Protein AF-A0AAE3XRP9-F1 (afdb_monomer_lite)

Structure (mmCIF, N/CA/C/O backbone):
data_AF-A0AAE3XRP9-F1
#
_entry.id   AF-A0AAE3XRP9-F1
#
loop_
_atom_site.group_PDB
_atom_site.id
_atom_site.type_symbol
_atom_site.label_atom_id
_atom_site.label_alt_id
_atom_site.label_comp_id
_atom_site.label_asym_id
_atom_site.label_entity_id
_atom_site.label_seq_id
_atom_site.pdbx_PDB_ins_code
_atom_site.Cartn_x
_atom_site.Cartn_y
_atom_site.Cartn_z
_atom_site.occupancy
_atom_site.B_iso_or_equiv
_atom_site.auth_seq_id
_atom_site.auth_comp_id
_atom_site.auth_asym_id
_atom_site.auth_atom_id
_atom_site.pdbx_PDB_model_num
ATOM 1 N N . MET A 1 1 ? -42.045 -48.391 -23.681 1.00 33.66 1 MET A N 1
ATOM 2 C CA . MET A 1 1 ? -40.609 -48.636 -23.433 1.00 33.66 1 MET A CA 1
ATOM 3 C C . MET A 1 1 ? -39.877 -47.346 -23.789 1.00 33.66 1 MET A C 1
ATOM 5 O O . MET A 1 1 ? -39.969 -46.964 -24.942 1.00 33.66 1 MET A O 1
ATOM 9 N N . ASN A 1 2 ? -39.291 -46.684 -22.779 1.00 31.88 2 ASN A N 1
ATOM 10 C CA . ASN A 1 2 ? -38.360 -45.533 -22.775 1.00 31.88 2 ASN A CA 1
ATOM 11 C C . ASN A 1 2 ? -38.669 -44.280 -23.625 1.00 31.88 2 ASN A C 1
ATOM 13 O O . ASN A 1 2 ? -38.769 -44.351 -24.839 1.00 31.88 2 ASN A O 1
ATOM 17 N N . MET A 1 3 ? -38.968 -43.136 -22.988 1.00 32.75 3 MET A N 1
ATOM 18 C CA . MET A 1 3 ? -38.056 -42.162 -22.330 1.00 32.75 3 MET A CA 1
ATOM 19 C C . MET A 1 3 ? -37.411 -41.208 -23.345 1.00 32.75 3 MET A C 1
ATOM 21 O O . MET A 1 3 ? -36.582 -41.646 -24.134 1.00 32.75 3 MET A O 1
ATOM 25 N N . ALA A 1 4 ? -37.759 -39.920 -23.262 1.00 36.53 4 ALA A N 1
ATOM 26 C CA . ALA A 1 4 ? -36.830 -38.794 -23.070 1.00 36.53 4 ALA A CA 1
ATOM 27 C C . ALA A 1 4 ? -37.456 -37.484 -23.575 1.00 36.53 4 ALA A C 1
ATOM 29 O O . ALA A 1 4 ? -37.790 -37.334 -24.749 1.00 36.53 4 ALA A O 1
ATOM 30 N N . GLU A 1 5 ? -37.609 -36.549 -22.643 1.00 38.38 5 GLU A N 1
ATOM 31 C CA . GLU A 1 5 ? -38.054 -35.175 -22.838 1.00 38.38 5 GLU A CA 1
ATOM 32 C C . GLU A 1 5 ? -37.088 -34.390 -23.737 1.00 38.38 5 GLU A C 1
ATOM 34 O O . GLU A 1 5 ? -35.865 -34.502 -23.636 1.00 38.38 5 GLU A O 1
ATOM 39 N N . GLN A 1 6 ? -37.657 -33.562 -24.612 1.00 38.75 6 GLN A N 1
ATOM 40 C CA . GLN A 1 6 ? -36.938 -32.555 -25.381 1.00 38.75 6 GLN A CA 1
ATOM 41 C C . GLN A 1 6 ? -36.597 -31.365 -24.474 1.00 38.75 6 GLN A C 1
ATOM 43 O O . GLN A 1 6 ? -37.495 -30.706 -23.955 1.00 38.75 6 GLN A O 1
ATOM 48 N N . GLN A 1 7 ? -35.311 -31.036 -24.352 1.00 38.59 7 GLN A N 1
ATOM 49 C CA . GLN A 1 7 ? -34.861 -29.695 -23.974 1.00 38.59 7 GLN A CA 1
ATOM 50 C C . GLN A 1 7 ? -34.171 -29.046 -25.184 1.00 38.59 7 GLN A C 1
ATOM 52 O O . GLN A 1 7 ? -33.318 -29.688 -25.808 1.00 38.59 7 GLN A O 1
ATOM 57 N N . PRO A 1 8 ? -34.514 -27.799 -25.552 1.00 37.72 8 PRO A N 1
ATOM 58 C CA . PRO A 1 8 ? -33.825 -27.097 -26.621 1.00 37.72 8 PRO A CA 1
ATOM 59 C C . PRO A 1 8 ? -32.414 -26.708 -26.167 1.00 37.72 8 PRO A C 1
ATOM 61 O O . PRO A 1 8 ? -32.213 -26.121 -25.103 1.00 37.72 8 PRO A O 1
ATOM 64 N N . LYS A 1 9 ? -31.431 -27.058 -27.001 1.00 35.44 9 LYS A N 1
ATOM 65 C CA . LYS A 1 9 ? -30.035 -26.640 -26.877 1.00 35.44 9 LYS A CA 1
ATOM 66 C C . LYS A 1 9 ? -29.969 -25.112 -26.876 1.00 35.44 9 LYS A C 1
ATOM 68 O O . LYS A 1 9 ? -30.384 -24.477 -27.840 1.00 35.44 9 LYS A O 1
ATOM 73 N N . LEU A 1 10 ? -29.407 -24.538 -25.815 1.00 32.22 10 LEU A N 1
ATOM 74 C CA . LEU A 1 10 ? -28.849 -23.189 -25.850 1.00 32.22 10 LEU A CA 1
ATOM 75 C C . LEU A 1 10 ? -27.666 -23.212 -26.822 1.00 32.22 10 LEU A C 1
ATOM 77 O O . LEU A 1 10 ? -26.578 -23.683 -26.490 1.00 32.22 10 LEU A O 1
ATOM 81 N N . GLU A 1 11 ? -27.899 -22.752 -28.046 1.00 31.53 11 GLU A N 1
ATOM 82 C CA . GLU A 1 11 ? -26.833 -22.412 -28.978 1.00 31.53 11 GLU A CA 1
ATOM 83 C C . GLU A 1 11 ? -26.092 -21.192 -28.419 1.00 31.53 11 GLU A C 1
ATOM 85 O O . GLU A 1 11 ? -26.562 -20.058 -28.490 1.00 31.53 11 GLU A O 1
ATOM 90 N N . CYS A 1 12 ? -24.926 -21.433 -27.815 1.00 31.48 12 CYS A N 1
ATOM 91 C CA . CYS A 1 12 ? -23.931 -20.390 -27.616 1.00 31.48 12 CYS A CA 1
ATOM 92 C C . CYS A 1 12 ? -23.423 -19.989 -29.006 1.00 31.48 12 CYS A C 1
ATOM 94 O O . CYS A 1 12 ? -22.627 -20.707 -29.625 1.00 31.48 12 CYS A O 1
ATOM 96 N N . GLY A 1 13 ? -23.963 -18.878 -29.510 1.00 31.94 13 GLY A N 1
ATOM 97 C CA . GLY A 1 13 ? -23.511 -18.225 -30.726 1.00 31.94 13 GLY A CA 1
ATOM 98 C C . GLY A 1 13 ? -22.008 -17.996 -30.649 1.00 31.94 13 GLY A C 1
ATOM 99 O O . GLY A 1 13 ? -21.523 -17.207 -29.843 1.00 31.94 13 GLY A O 1
ATOM 100 N N . HIS A 1 14 ? -21.276 -18.729 -31.482 1.00 44.09 14 HIS A N 1
ATOM 101 C CA . HIS A 1 14 ? -19.884 -18.444 -31.775 1.00 44.09 14 HIS A CA 1
ATOM 102 C C . HIS A 1 14 ? -19.850 -17.164 -32.602 1.00 44.09 14 HIS A C 1
ATOM 104 O O . HIS A 1 14 ? -19.978 -17.216 -33.823 1.00 44.09 14 HIS A O 1
ATOM 110 N N . ASP A 1 15 ? -19.675 -16.023 -31.946 1.00 38.72 15 ASP A N 1
ATOM 111 C CA . ASP A 1 15 ? -19.316 -14.791 -32.635 1.00 38.72 15 ASP A CA 1
ATOM 112 C C . ASP A 1 15 ? -18.005 -14.263 -32.044 1.00 38.72 15 ASP A C 1
ATOM 114 O O . ASP A 1 15 ? -17.956 -13.727 -30.945 1.00 38.72 15 ASP A O 1
ATOM 118 N N . ARG A 1 16 ? -16.932 -14.517 -32.805 1.00 47.84 16 ARG A N 1
ATOM 119 C CA . ARG A 1 16 ? -15.680 -13.749 -32.879 1.00 47.84 16 ARG A CA 1
ATOM 120 C C . ARG A 1 16 ? -15.082 -13.248 -31.558 1.00 47.84 16 ARG A C 1
ATOM 122 O O . ARG A 1 16 ? -15.158 -12.066 -31.279 1.00 47.84 16 ARG A O 1
ATOM 129 N N . ASP A 1 17 ? -14.308 -14.100 -30.888 1.00 45.34 17 ASP A N 1
ATOM 130 C CA . ASP A 1 17 ? -13.236 -13.641 -29.993 1.00 45.34 17 ASP A CA 1
ATOM 131 C C . ASP A 1 17 ? -12.001 -14.543 -30.134 1.00 45.34 17 ASP A C 1
ATOM 133 O O . ASP A 1 17 ? -11.699 -15.401 -29.310 1.00 45.34 17 ASP A O 1
ATOM 137 N N . GLN A 1 18 ? -11.242 -14.319 -31.209 1.00 43.28 18 GLN A N 1
ATOM 138 C CA . GLN A 1 18 ? -9.823 -14.691 -31.282 1.00 43.28 18 GLN A CA 1
ATOM 139 C C . GLN A 1 18 ? -8.950 -13.660 -30.534 1.00 43.28 18 GLN A C 1
ATOM 141 O O . GLN A 1 18 ? -7.816 -13.394 -30.927 1.00 43.28 18 GLN A O 1
ATOM 146 N N . PHE A 1 19 ? -9.457 -13.067 -29.446 1.00 46.91 19 PHE A N 1
ATOM 147 C CA . PHE A 1 19 ? -8.629 -12.329 -28.494 1.00 46.91 19 PHE A CA 1
ATOM 148 C C . PHE A 1 19 ? -7.806 -13.334 -27.672 1.00 46.91 19 PHE A C 1
ATOM 150 O O . PHE A 1 19 ? -8.205 -13.836 -26.626 1.00 46.91 19 PHE A O 1
ATOM 157 N N . ASN A 1 20 ? -6.677 -13.683 -28.285 1.00 52.62 20 ASN A N 1
ATOM 158 C CA . ASN A 1 20 ? -5.421 -14.229 -27.787 1.00 52.62 20 ASN A CA 1
ATOM 159 C C . ASN A 1 20 ? -5.454 -15.048 -26.476 1.00 52.62 20 ASN A C 1
ATOM 161 O O . ASN A 1 20 ? -5.352 -14.522 -25.366 1.00 52.62 20 ASN A O 1
ATOM 165 N N . THR A 1 21 ? -5.472 -16.376 -26.610 1.00 59.06 21 THR A N 1
ATOM 166 C CA . THR A 1 21 ? -5.299 -17.331 -25.501 1.00 59.06 21 THR A CA 1
ATOM 167 C C . THR A 1 21 ? -4.018 -17.097 -24.690 1.00 59.06 21 THR A C 1
ATOM 169 O O . THR A 1 21 ? -3.993 -17.405 -23.501 1.00 59.06 21 THR A O 1
ATOM 172 N N . GLU A 1 22 ? -2.976 -16.523 -25.299 1.00 61.62 22 GLU A N 1
ATOM 173 C CA . GLU A 1 22 ? -1.712 -16.190 -24.628 1.00 61.62 22 GLU A CA 1
ATOM 174 C C . GLU A 1 22 ? -1.834 -14.987 -23.681 1.00 61.62 22 GLU A C 1
ATOM 176 O O . GLU A 1 22 ? -1.346 -15.045 -22.555 1.00 61.62 22 GLU A O 1
ATOM 181 N N . GLU A 1 23 ? -2.542 -13.921 -24.067 1.00 61.16 23 GLU A N 1
ATOM 182 C CA . GLU A 1 23 ? -2.739 -12.752 -23.194 1.00 61.16 23 GLU A CA 1
ATOM 183 C C . GLU A 1 23 ? -3.613 -13.110 -21.984 1.00 61.16 23 GLU A C 1
ATOM 185 O O . GLU A 1 23 ? -3.315 -12.731 -20.849 1.00 61.16 23 GLU A O 1
ATOM 190 N N . LYS A 1 24 ? -4.655 -13.924 -22.208 1.00 61.94 24 LYS A N 1
ATOM 191 C CA . LYS A 1 24 ? -5.462 -14.493 -21.121 1.00 61.94 24 LYS A CA 1
ATOM 192 C C . LYS A 1 24 ? -4.600 -15.325 -20.165 1.00 61.94 24 LYS A C 1
ATOM 194 O O . LYS A 1 24 ? -4.820 -15.277 -18.958 1.00 61.94 24 LYS A O 1
ATOM 199 N N . CYS A 1 25 ? -3.593 -16.029 -20.684 1.00 82.06 25 CYS A N 1
ATOM 200 C CA . CYS A 1 25 ? -2.641 -16.784 -19.874 1.00 82.06 25 CYS A CA 1
ATOM 201 C C . CYS A 1 25 ? -1.777 -15.855 -19.001 1.00 82.06 25 CYS A C 1
ATOM 203 O O . CYS A 1 25 ? -1.672 -16.077 -17.798 1.00 82.06 25 CYS A O 1
ATOM 205 N N . LEU A 1 26 ? -1.233 -14.768 -19.559 1.00 88.94 26 LEU A N 1
ATOM 206 C CA . LEU A 1 26 ? -0.364 -13.839 -18.822 1.00 88.94 26 LEU A CA 1
ATOM 207 C C . LEU A 1 26 ? -1.096 -13.084 -17.699 1.00 88.94 26 LEU A C 1
ATOM 209 O O . LEU A 1 26 ? -0.539 -12.919 -16.613 1.00 88.94 26 LEU A O 1
ATOM 213 N N . LYS A 1 27 ? -2.351 -12.669 -17.919 1.00 92.56 27 LYS A N 1
ATOM 214 C CA . LYS A 1 27 ? -3.174 -12.033 -16.871 1.00 92.56 27 LYS A CA 1
ATOM 215 C C . LYS A 1 27 ? -3.436 -12.985 -15.705 1.00 92.56 27 LYS A C 1
ATOM 217 O O . LYS A 1 27 ? -3.291 -12.584 -14.551 1.00 92.56 27 LYS A O 1
ATOM 222 N N . CYS A 1 28 ? -3.761 -14.246 -16.001 1.00 92.50 28 CYS A N 1
ATOM 223 C CA . CYS A 1 28 ? -3.924 -15.284 -14.983 1.00 92.50 28 CYS A CA 1
ATOM 224 C C . CYS A 1 28 ? -2.613 -15.554 -14.231 1.00 92.50 28 CYS A C 1
ATOM 226 O O . CYS A 1 28 ? -2.623 -15.577 -13.006 1.00 92.50 28 CYS A O 1
ATOM 228 N N . ILE A 1 29 ? -1.481 -15.661 -14.939 1.00 94.25 29 ILE A N 1
ATOM 229 C CA . ILE A 1 29 ? -0.158 -15.850 -14.322 1.00 94.25 29 ILE A CA 1
ATOM 230 C C . ILE A 1 29 ? 0.159 -14.711 -13.348 1.00 94.25 29 ILE A C 1
ATOM 232 O O . ILE A 1 29 ? 0.597 -14.962 -12.224 1.00 94.25 29 ILE A O 1
ATOM 236 N N . TYR A 1 30 ? -0.081 -13.457 -13.745 1.00 96.44 30 TYR A N 1
ATOM 237 C CA . TYR A 1 30 ? 0.162 -12.328 -12.853 1.00 96.44 30 TYR A CA 1
ATOM 238 C C . TYR A 1 30 ? -0.802 -12.322 -11.664 1.00 96.44 30 TYR A C 1
ATOM 240 O O . TYR A 1 30 ? -0.357 -12.125 -10.534 1.00 96.44 30 TYR A O 1
ATOM 248 N N . GLN A 1 31 ? -2.092 -12.604 -11.874 1.00 95.94 31 GLN A N 1
ATOM 249 C CA . GLN A 1 31 ? -3.049 -12.738 -10.775 1.00 95.94 31 GLN A CA 1
ATOM 250 C C . GLN A 1 31 ? -2.603 -13.810 -9.764 1.00 95.94 31 GLN A C 1
ATOM 252 O O . GLN A 1 31 ? -2.607 -13.545 -8.564 1.00 95.94 31 GLN A O 1
ATOM 257 N N . ASP A 1 32 ? -2.145 -14.975 -10.228 1.00 95.81 32 ASP A N 1
ATOM 258 C CA . ASP A 1 32 ? -1.645 -16.065 -9.374 1.00 95.81 32 ASP A CA 1
ATOM 259 C C . ASP A 1 32 ? -0.323 -15.709 -8.663 1.00 95.81 32 ASP A C 1
ATOM 261 O O . ASP A 1 32 ? 0.042 -16.293 -7.628 1.00 95.81 32 ASP A O 1
ATOM 265 N N . SER A 1 33 ? 0.417 -14.735 -9.202 1.00 96.56 33 SER A N 1
ATOM 266 C CA . SER A 1 33 ? 1.618 -14.185 -8.572 1.00 96.56 33 SER A CA 1
ATOM 267 C C . SER A 1 33 ? 1.295 -13.299 -7.363 1.00 96.56 33 SER A C 1
ATOM 269 O O . SER A 1 33 ? 2.106 -13.251 -6.434 1.00 96.56 33 SER A O 1
ATOM 271 N N . ILE A 1 34 ? 0.107 -12.677 -7.317 1.00 98.31 34 ILE A N 1
ATOM 272 C CA . ILE A 1 34 ? -0.339 -11.870 -6.175 1.00 98.31 34 ILE A CA 1
ATOM 273 C C . ILE A 1 34 ? -0.526 -12.791 -4.970 1.00 98.31 34 ILE A C 1
ATOM 275 O O . ILE A 1 34 ? -1.320 -13.732 -4.991 1.00 98.31 34 ILE A O 1
ATOM 279 N N . LYS A 1 35 ? 0.207 -12.520 -3.888 1.00 98.44 35 LYS A N 1
ATOM 280 C CA . LYS A 1 35 ? 0.112 -13.304 -2.650 1.00 98.44 35 LYS A CA 1
ATOM 281 C C . LYS A 1 35 ? -0.752 -12.583 -1.637 1.00 98.44 35 LYS A C 1
ATOM 283 O O . LYS A 1 35 ? -0.598 -11.385 -1.433 1.00 98.44 35 LYS A O 1
ATOM 288 N N . VAL A 1 36 ? -1.640 -13.330 -0.991 1.00 98.19 36 VAL A N 1
ATOM 289 C CA . VAL A 1 36 ? -2.480 -12.844 0.104 1.00 98.19 36 VAL A CA 1
ATOM 290 C C . VAL A 1 36 ? -2.002 -13.503 1.389 1.00 98.19 36 VAL A C 1
ATOM 292 O O . VAL A 1 36 ? -1.885 -14.725 1.456 1.00 98.19 36 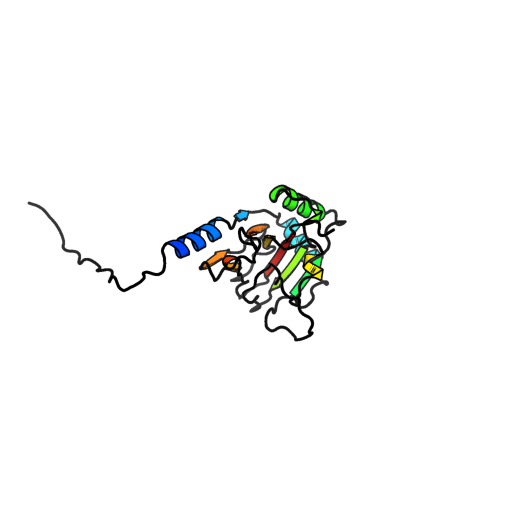VAL A O 1
ATOM 295 N N . TYR A 1 37 ? -1.734 -12.687 2.400 1.00 98.31 37 TYR A N 1
ATOM 296 C CA . TYR A 1 37 ? -1.373 -13.126 3.738 1.00 98.31 37 TYR A CA 1
ATOM 297 C C . TYR A 1 37 ? -2.475 -12.675 4.687 1.00 98.31 37 TYR A C 1
ATOM 299 O O . TYR A 1 37 ? -2.633 -11.480 4.947 1.00 98.31 37 TYR A O 1
ATOM 307 N N . GLU A 1 38 ? -3.264 -13.629 5.166 1.00 97.06 38 GLU A N 1
ATOM 308 C CA . GLU A 1 38 ? -4.236 -13.366 6.222 1.00 97.06 38 GLU A CA 1
ATOM 309 C C . GLU A 1 38 ? -3.492 -13.130 7.541 1.00 97.06 38 GLU A C 1
ATOM 311 O O . GLU A 1 38 ? -2.500 -13.803 7.823 1.00 97.06 38 GLU A O 1
ATOM 316 N N . ASP A 1 39 ? -3.963 -12.154 8.319 1.00 96.38 39 ASP A N 1
ATOM 317 C CA . ASP A 1 39 ? -3.466 -11.850 9.666 1.00 96.38 39 ASP A CA 1
ATOM 318 C C . ASP A 1 39 ? -1.935 -11.598 9.721 1.00 96.38 39 ASP A C 1
ATOM 320 O O . ASP A 1 39 ? -1.238 -11.998 10.655 1.00 96.38 39 ASP A O 1
ATOM 324 N N . PHE A 1 40 ? -1.389 -10.932 8.691 1.00 98.31 40 PHE A N 1
ATOM 325 C CA . PHE A 1 40 ? 0.041 -10.618 8.577 1.00 98.31 40 PHE A CA 1
ATOM 326 C C . PHE A 1 40 ? 0.513 -9.615 9.637 1.00 98.31 40 PHE A C 1
ATOM 328 O O . PHE A 1 40 ? 1.601 -9.767 10.208 1.00 98.31 40 PHE A O 1
ATOM 335 N N . PHE A 1 41 ? -0.299 -8.586 9.884 1.00 98.19 41 PHE A N 1
ATOM 336 C CA . PHE A 1 41 ? -0.187 -7.717 11.055 1.00 98.19 41 PHE A CA 1
ATOM 337 C C . PHE A 1 41 ? -1.281 -8.081 12.051 1.00 98.19 41 PHE A C 1
ATOM 339 O O . PHE A 1 41 ? -2.402 -8.412 11.659 1.00 98.19 41 PHE A O 1
ATOM 346 N N . THR A 1 42 ? -0.959 -8.004 13.339 1.00 98.44 42 THR A N 1
ATOM 347 C CA . THR A 1 42 ? -1.972 -8.154 14.386 1.00 98.44 42 THR A CA 1
ATOM 348 C C . THR A 1 42 ? -2.875 -6.925 14.424 1.00 98.44 42 THR A C 1
ATOM 350 O O . THR A 1 42 ? -2.493 -5.837 13.983 1.00 98.44 42 THR A O 1
ATOM 353 N N . GLU A 1 43 ? -4.069 -7.063 15.001 1.00 97.81 43 GLU A N 1
ATOM 354 C CA . GLU A 1 43 ? -4.969 -5.919 15.160 1.00 97.81 43 GLU A CA 1
ATOM 355 C C . GLU A 1 43 ? -4.324 -4.778 15.963 1.00 97.81 43 GLU A C 1
ATOM 357 O O . GLU A 1 43 ? -4.465 -3.614 15.588 1.00 97.81 43 GLU A O 1
ATOM 362 N N . GLU A 1 44 ? -3.549 -5.110 17.003 1.00 98.06 44 GLU A N 1
ATOM 363 C CA . GLU A 1 44 ? -2.820 -4.138 17.826 1.00 98.06 44 GLU A CA 1
ATOM 364 C C . GLU A 1 44 ? -1.732 -3.391 17.038 1.00 98.06 44 GLU A C 1
ATOM 366 O O . GLU A 1 44 ? -1.541 -2.187 17.225 1.00 98.06 44 GLU A O 1
ATOM 371 N N . GLU A 1 45 ? -1.013 -4.086 16.151 1.00 97.88 45 GLU A N 1
ATOM 372 C CA . GLU A 1 45 ? -0.015 -3.474 15.266 1.00 97.88 45 GLU A CA 1
ATOM 373 C C . GLU A 1 45 ? -0.685 -2.517 14.277 1.00 97.88 45 GLU A C 1
ATOM 375 O O . GLU A 1 45 ? -0.203 -1.397 14.079 1.00 97.88 45 GLU A O 1
ATOM 380 N N . CYS A 1 46 ? -1.826 -2.922 13.710 1.00 98.00 46 CYS A N 1
ATOM 381 C CA . CYS A 1 46 ? -2.628 -2.069 12.841 1.00 98.00 46 CYS A CA 1
ATOM 382 C C . CYS A 1 46 ? -3.081 -0.792 13.561 1.00 98.00 46 CYS A C 1
ATOM 384 O O . CYS A 1 46 ? -2.837 0.309 13.062 1.00 98.00 46 CYS A O 1
ATOM 386 N N . ASP A 1 47 ? -3.671 -0.919 14.752 1.00 96.94 47 ASP A N 1
ATOM 387 C CA . ASP A 1 47 ? -4.147 0.227 15.535 1.00 96.94 47 ASP A CA 1
ATOM 388 C C . ASP A 1 47 ? -3.004 1.154 15.944 1.00 96.94 47 ASP A C 1
ATOM 390 O O . ASP A 1 47 ? -3.138 2.382 15.915 1.00 96.94 47 ASP A O 1
ATOM 394 N N . TYR A 1 48 ? -1.849 0.583 16.289 1.00 96.12 48 TYR A N 1
ATOM 395 C CA . TYR A 1 48 ? -0.670 1.365 16.622 1.00 96.12 48 TYR A CA 1
ATOM 396 C C . TYR A 1 48 ? -0.161 2.176 15.426 1.00 96.12 48 TYR A C 1
ATOM 398 O O . TYR A 1 48 ? 0.140 3.357 15.598 1.00 96.12 48 TYR A O 1
ATOM 406 N N . ILE A 1 49 ? -0.110 1.594 14.222 1.00 95.50 49 ILE A N 1
ATOM 407 C CA . ILE A 1 49 ? 0.276 2.318 13.001 1.00 95.50 49 ILE A CA 1
ATOM 408 C C . ILE A 1 49 ? -0.714 3.446 12.700 1.00 95.50 49 ILE A C 1
ATOM 410 O O . ILE A 1 49 ? -0.292 4.574 12.429 1.00 95.50 49 ILE A O 1
ATOM 414 N N . VAL A 1 50 ? -2.022 3.173 12.778 1.00 94.50 50 VAL A N 1
ATOM 415 C CA . VAL A 1 50 ? -3.056 4.195 12.558 1.00 94.50 50 VAL A CA 1
ATOM 416 C C . VAL A 1 50 ? -2.884 5.338 13.550 1.00 94.50 50 VAL A C 1
ATOM 418 O O . VAL A 1 50 ? -2.875 6.494 13.132 1.00 94.50 50 VAL A O 1
ATOM 421 N N . LYS A 1 51 ? -2.693 5.027 14.839 1.00 93.44 51 LYS A N 1
ATOM 422 C CA . LYS A 1 51 ? -2.473 6.015 15.902 1.00 93.44 51 LYS A CA 1
ATOM 423 C C . LYS A 1 51 ? -1.196 6.826 15.688 1.00 93.44 51 LYS A C 1
ATOM 425 O O . LYS A 1 51 ? -1.237 8.041 15.835 1.00 93.44 51 LYS A O 1
ATOM 430 N N . LEU A 1 52 ? -0.086 6.170 15.347 1.00 91.25 52 LEU A N 1
ATOM 431 C CA . LEU A 1 52 ? 1.204 6.816 15.088 1.00 91.25 52 LEU A CA 1
ATOM 432 C C . LEU A 1 52 ? 1.129 7.787 13.903 1.00 91.25 52 LEU A C 1
ATOM 434 O O . LEU A 1 52 ? 1.801 8.809 13.907 1.00 91.25 52 LEU A O 1
ATOM 438 N N . SER A 1 53 ? 0.295 7.469 12.913 1.00 89.38 53 SER A N 1
ATOM 439 C CA . SER A 1 53 ? 0.106 8.287 11.711 1.00 89.38 53 SER A CA 1
ATOM 440 C C . SER A 1 53 ? -0.780 9.518 11.947 1.00 89.38 53 SER A C 1
ATOM 442 O O . SER A 1 53 ? -0.765 10.452 11.142 1.00 89.38 53 SER A O 1
ATOM 444 N N . GLN A 1 54 ? -1.571 9.538 13.029 1.00 85.00 54 GLN A N 1
ATOM 445 C CA . GLN A 1 54 ? -2.435 10.676 13.348 1.00 85.00 54 GLN A CA 1
ATOM 446 C C . GLN A 1 54 ? -1.598 11.938 13.592 1.00 85.00 54 GLN A C 1
ATOM 448 O O . GLN A 1 54 ? -0.603 11.910 14.308 1.00 85.00 54 GLN A O 1
ATOM 453 N N . GLY A 1 55 ? -2.021 13.062 13.010 1.00 73.75 55 GLY A N 1
ATOM 454 C CA . GLY A 1 55 ? -1.315 14.345 13.121 1.00 73.75 55 GLY A CA 1
ATOM 455 C C . GLY A 1 55 ? -0.141 14.533 12.150 1.00 73.75 55 GLY A C 1
ATOM 456 O O . GLY A 1 55 ? 0.365 15.645 12.050 1.00 73.75 55 GLY A O 1
ATOM 457 N N . SER A 1 56 ? 0.246 13.498 11.396 1.00 78.88 56 SER A N 1
ATOM 458 C CA . SER A 1 56 ? 1.277 13.566 10.341 1.00 78.88 56 SER A CA 1
ATOM 459 C C . SER A 1 56 ? 0.713 13.347 8.933 1.00 78.88 56 SER A C 1
ATOM 461 O O . SER A 1 56 ? 1.465 13.204 7.972 1.00 78.88 56 SER A O 1
ATOM 463 N N . PHE A 1 57 ? -0.613 13.287 8.803 1.00 74.69 57 PHE A N 1
ATOM 464 C CA . PHE A 1 57 ? -1.281 13.165 7.515 1.00 74.69 57 PHE A CA 1
ATOM 465 C C . PHE A 1 57 ? -1.185 14.473 6.732 1.00 74.69 57 PHE A C 1
ATOM 467 O O . PHE A 1 57 ? -1.809 15.472 7.082 1.00 74.69 57 PHE A O 1
ATOM 474 N N . GLU A 1 58 ? -0.460 14.429 5.621 1.00 69.88 58 GLU A N 1
ATOM 475 C CA . GLU A 1 58 ? -0.454 15.482 4.613 1.00 69.88 58 GLU A CA 1
ATOM 476 C C . GLU A 1 58 ? -1.233 15.016 3.379 1.00 69.88 58 GLU A C 1
ATOM 478 O O . GLU A 1 58 ? -1.377 13.814 3.120 1.00 69.88 58 GLU A O 1
ATOM 483 N N . ARG A 1 59 ? -1.774 15.961 2.601 1.00 60.47 59 ARG A N 1
ATOM 484 C CA . ARG A 1 59 ? -2.435 15.626 1.331 1.00 60.47 59 ARG A CA 1
ATOM 485 C C . ARG A 1 59 ? -1.406 14.954 0.421 1.00 60.47 59 ARG A C 1
ATOM 487 O O . ARG A 1 59 ? -0.334 15.509 0.201 1.00 60.47 59 ARG A O 1
ATOM 494 N N . SER A 1 60 ? -1.709 13.766 -0.095 1.00 55.59 60 SER A N 1
ATOM 495 C CA . SER A 1 60 ? -0.731 12.996 -0.865 1.00 55.59 60 SER A CA 1
ATOM 496 C C . SER A 1 60 ? -0.377 13.681 -2.196 1.00 55.59 60 SER A C 1
ATOM 498 O O . SER A 1 60 ? -1.266 13.989 -2.990 1.00 55.59 60 SER A O 1
ATOM 500 N N . PHE A 1 61 ? 0.920 13.872 -2.463 1.00 53.50 61 PHE A N 1
ATOM 501 C CA . PHE A 1 61 ? 1.457 14.323 -3.756 1.00 53.50 61 PHE A CA 1
ATOM 502 C C . PHE A 1 61 ? 2.069 13.139 -4.522 1.00 53.50 61 PHE A C 1
ATOM 504 O O . PHE A 1 61 ? 2.643 12.235 -3.914 1.00 53.50 61 PHE A O 1
ATOM 511 N N . THR A 1 62 ? 1.961 13.135 -5.851 1.00 47.59 62 THR A N 1
ATOM 512 C CA . THR A 1 62 ? 2.719 12.229 -6.730 1.00 47.59 62 THR A CA 1
ATOM 513 C C . THR A 1 62 ? 4.009 12.926 -7.162 1.00 47.59 62 THR A C 1
ATOM 515 O O . THR A 1 62 ? 3.969 14.111 -7.484 1.00 47.59 62 THR A O 1
ATOM 518 N N . GLY A 1 63 ? 5.143 12.219 -7.146 1.00 41.31 63 GLY A N 1
ATOM 519 C CA . GLY A 1 63 ? 6.446 12.761 -7.542 1.00 41.31 63 GLY A CA 1
ATOM 520 C C . GLY A 1 63 ? 6.428 13.372 -8.947 1.00 41.31 63 GLY A C 1
ATOM 521 O O . GLY A 1 63 ? 5.926 12.762 -9.886 1.00 41.31 63 GLY A O 1
ATOM 522 N N . GLY A 1 64 ? 6.959 14.589 -9.044 1.00 36.62 64 GLY A N 1
ATOM 523 C CA . GLY A 1 64 ? 6.990 15.438 -10.231 1.00 36.62 64 GLY A CA 1
ATOM 524 C C . GLY A 1 64 ? 6.909 16.897 -9.788 1.00 36.62 64 GLY A C 1
ATOM 525 O O . GLY A 1 64 ? 5.961 17.278 -9.102 1.00 36.62 64 GLY A O 1
ATOM 526 N N . ASP A 1 65 ? 7.928 17.696 -10.107 1.00 39.28 65 ASP A N 1
ATOM 527 C CA . ASP A 1 65 ? 8.009 19.118 -9.760 1.00 39.28 65 ASP A CA 1
ATOM 528 C C . ASP A 1 65 ? 6.818 19.893 -10.342 1.00 39.28 65 ASP A C 1
ATOM 530 O O . ASP A 1 65 ? 6.874 20.358 -11.476 1.00 39.28 65 ASP A O 1
ATOM 534 N N . GLN A 1 66 ? 5.737 20.032 -9.570 1.00 36.38 66 GLN A N 1
ATOM 535 C CA . GLN A 1 66 ? 4.848 21.195 -9.536 1.00 36.38 66 GLN A CA 1
ATOM 536 C C . GLN A 1 66 ? 3.740 21.005 -8.490 1.00 36.38 66 GLN A C 1
ATOM 538 O O . GLN A 1 66 ? 3.041 19.996 -8.447 1.00 36.38 66 GLN A O 1
ATOM 543 N N . LYS A 1 67 ? 3.553 22.037 -7.656 1.00 37.84 67 LYS A N 1
ATOM 544 C CA . LYS A 1 67 ? 2.417 22.238 -6.739 1.00 37.84 67 LYS A CA 1
ATOM 545 C C . LYS A 1 67 ? 1.108 22.484 -7.511 1.00 37.84 67 LYS A C 1
ATOM 547 O O . LYS A 1 67 ? 0.445 23.500 -7.318 1.00 37.84 67 LYS A O 1
ATOM 552 N N . THR A 1 68 ? 0.709 21.572 -8.379 1.00 38.03 68 THR A N 1
ATOM 553 C CA . THR A 1 68 ? -0.678 21.472 -8.830 1.00 38.03 68 THR A CA 1
ATOM 554 C C . THR A 1 68 ? -1.373 20.519 -7.872 1.00 38.03 68 THR A C 1
ATOM 556 O O . THR A 1 68 ? -0.934 19.389 -7.669 1.00 38.03 68 THR A O 1
ATOM 559 N N . ILE A 1 69 ? -2.420 21.004 -7.202 1.00 41.88 69 ILE A N 1
ATOM 560 C CA . ILE A 1 69 ? -3.334 20.205 -6.378 1.00 41.88 69 ILE A CA 1
ATOM 561 C C . ILE A 1 69 ? -3.754 19.011 -7.238 1.00 41.88 69 ILE A C 1
ATOM 563 O O . ILE A 1 69 ? -4.572 19.166 -8.135 1.00 41.88 69 ILE A O 1
ATOM 567 N N . SER A 1 70 ? -3.122 17.846 -7.054 1.00 42.72 70 SER A N 1
ATOM 568 C CA . SER A 1 70 ? -3.355 16.753 -7.997 1.00 42.72 70 SER A CA 1
ATOM 569 C C . SER A 1 70 ? -4.791 16.257 -7.815 1.00 42.72 70 SER A C 1
ATOM 571 O O . SER A 1 70 ? -5.200 15.922 -6.698 1.00 42.72 70 SER A O 1
ATOM 573 N N . ASP A 1 71 ? -5.545 16.214 -8.911 1.00 45.81 71 ASP A N 1
ATOM 574 C CA . ASP A 1 71 ? -6.836 15.525 -9.031 1.00 45.81 71 ASP A CA 1
ATOM 575 C C . ASP A 1 71 ? -6.646 14.002 -9.155 1.00 45.81 71 ASP A C 1
ATOM 577 O O . ASP A 1 71 ? -7.563 13.273 -9.531 1.00 45.81 71 ASP A O 1
ATOM 581 N N . ILE A 1 72 ? -5.426 13.500 -8.929 1.00 48.41 72 ILE A N 1
ATOM 582 C CA . ILE A 1 72 ? -5.052 12.09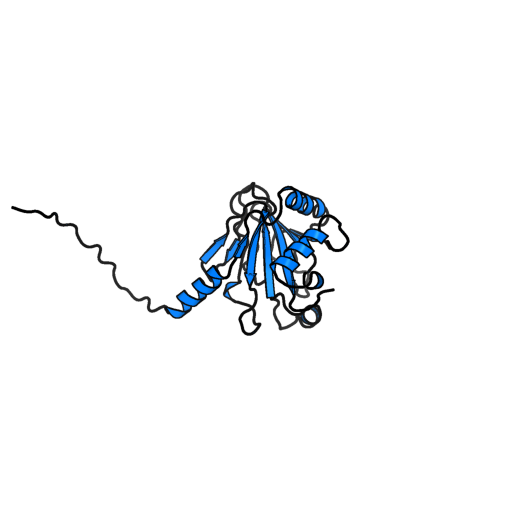3 -9.110 1.00 48.41 72 ILE A CA 1
ATOM 583 C C . ILE A 1 72 ? -5.309 11.290 -7.829 1.00 48.41 72 ILE A C 1
ATOM 585 O O . ILE A 1 72 ? -5.622 10.098 -7.886 1.00 48.41 72 ILE A O 1
ATOM 589 N N . ARG A 1 73 ? -5.239 11.954 -6.672 1.00 54.00 73 ARG A N 1
ATOM 590 C CA . ARG A 1 73 ? -5.368 11.329 -5.359 1.00 54.00 73 ARG A CA 1
ATOM 591 C C . ARG A 1 73 ? -6.006 12.297 -4.364 1.00 54.00 73 ARG A C 1
ATOM 593 O O . ARG A 1 73 ? -5.490 13.389 -4.144 1.00 54.00 73 ARG A O 1
ATOM 600 N N . THR A 1 74 ? -7.118 11.890 -3.753 1.00 57.03 74 THR A N 1
ATOM 601 C CA . THR A 1 74 ? -7.803 12.679 -2.710 1.00 57.03 74 THR A CA 1
ATOM 602 C C . THR A 1 74 ? -7.465 12.218 -1.294 1.00 57.03 74 THR A C 1
ATOM 604 O O . THR A 1 74 ? -7.858 12.880 -0.343 1.00 57.03 74 THR A O 1
ATOM 607 N N . SER A 1 75 ? -6.751 11.100 -1.146 1.00 64.38 75 SER A N 1
ATOM 608 C CA . SER A 1 75 ? -6.364 10.551 0.155 1.00 64.38 75 SER A CA 1
ATOM 609 C C . SER A 1 75 ? -5.280 11.384 0.844 1.00 64.38 75 SER A C 1
ATOM 611 O O . SER A 1 75 ? -4.514 12.102 0.191 1.00 64.38 75 SER A O 1
ATOM 613 N N . TYR A 1 76 ? -5.113 11.154 2.141 1.00 71.56 76 TYR A N 1
ATOM 614 C CA . TYR A 1 76 ? -3.985 11.668 2.911 1.00 71.56 76 TYR A CA 1
ATOM 615 C C . TYR A 1 76 ? -2.949 10.571 3.147 1.00 71.56 76 TYR A C 1
ATOM 617 O O . TYR A 1 76 ? -3.296 9.393 3.258 1.00 71.56 76 TYR A O 1
ATOM 625 N N . SER A 1 77 ? -1.678 10.949 3.255 1.00 79.81 77 SER A N 1
ATOM 626 C CA . SER A 1 77 ? -0.585 10.028 3.570 1.00 79.81 77 SER A CA 1
ATOM 627 C C . SER A 1 77 ? 0.274 10.556 4.704 1.00 79.81 77 SER A C 1
ATOM 629 O O . SER A 1 77 ? 0.592 11.740 4.734 1.00 79.81 77 SER A O 1
ATOM 631 N N . ALA A 1 78 ? 0.689 9.655 5.583 1.00 80.50 78 ALA A N 1
ATOM 632 C CA . ALA A 1 78 ? 1.720 9.889 6.577 1.00 80.50 78 ALA A CA 1
ATOM 633 C C . ALA A 1 78 ? 2.851 8.891 6.325 1.00 80.50 78 ALA A C 1
ATOM 635 O O . ALA A 1 78 ? 2.611 7.685 6.227 1.00 80.50 78 ALA A O 1
ATOM 636 N N . PHE A 1 79 ? 4.074 9.394 6.206 1.00 83.50 79 PHE A N 1
ATOM 637 C CA . PHE A 1 79 ? 5.267 8.561 6.213 1.00 83.50 79 PHE A CA 1
ATOM 638 C C . PHE A 1 79 ? 5.818 8.520 7.628 1.00 83.50 79 PHE A C 1
ATOM 640 O O . PHE A 1 79 ? 5.926 9.559 8.277 1.00 83.50 79 PHE A O 1
ATOM 647 N N . PHE A 1 80 ? 6.186 7.338 8.098 1.00 81.94 80 PHE A N 1
ATOM 648 C CA . PHE A 1 80 ? 6.857 7.203 9.380 1.00 81.94 80 PHE A CA 1
ATOM 649 C C . PHE A 1 80 ? 8.039 6.257 9.240 1.00 81.94 80 PHE A C 1
ATOM 651 O O . PHE A 1 80 ? 7.931 5.137 8.737 1.00 81.94 80 PHE A O 1
ATOM 658 N N . ASP A 1 81 ? 9.190 6.740 9.695 1.00 78.62 81 ASP A N 1
ATOM 659 C CA . ASP A 1 81 ? 10.365 5.905 9.826 1.00 78.62 81 ASP A CA 1
ATOM 660 C C . ASP A 1 81 ? 10.222 5.040 11.084 1.00 78.62 81 ASP A C 1
ATOM 662 O O . ASP A 1 81 ? 10.154 5.531 12.213 1.00 78.62 81 ASP A O 1
ATOM 666 N N . GLY A 1 82 ? 10.126 3.731 10.875 1.00 78.19 82 GLY A N 1
ATOM 667 C CA . GLY A 1 82 ? 10.011 2.755 11.945 1.00 78.19 82 GLY A CA 1
ATOM 668 C C . GLY A 1 82 ? 11.336 2.263 12.515 1.00 78.19 82 GLY A C 1
ATOM 669 O O . GLY A 1 82 ? 11.293 1.459 13.445 1.00 78.19 82 GLY A O 1
ATOM 670 N N . TRP A 1 83 ? 12.482 2.689 11.970 1.00 84.38 83 TRP A N 1
ATOM 671 C CA . TRP A 1 83 ? 13.780 2.058 12.229 1.00 84.38 83 TRP A CA 1
ATOM 672 C C . TRP A 1 83 ? 14.162 2.047 13.710 1.00 84.38 83 TRP A C 1
ATOM 674 O O . TRP A 1 83 ? 14.483 0.991 14.253 1.00 84.38 83 TRP A O 1
ATOM 684 N N . ASP A 1 84 ? 14.018 3.190 14.381 1.00 86.12 84 ASP A N 1
ATOM 685 C CA . ASP A 1 84 ? 14.299 3.340 15.815 1.00 86.12 84 ASP A CA 1
ATOM 686 C C . ASP A 1 84 ? 13.053 3.117 16.696 1.00 86.12 84 ASP A C 1
ATOM 688 O O . ASP A 1 84 ? 13.106 3.175 17.930 1.00 86.12 84 ASP A O 1
ATOM 692 N N . ASN A 1 85 ? 11.896 2.839 16.086 1.00 91.81 85 ASN A N 1
ATOM 693 C CA . ASN A 1 85 ? 10.651 2.607 16.804 1.00 91.81 85 ASN A CA 1
ATOM 694 C C . ASN A 1 85 ? 10.535 1.130 17.198 1.00 91.81 85 ASN A C 1
ATOM 696 O O . ASN A 1 85 ? 10.256 0.270 16.365 1.00 91.81 85 ASN A O 1
ATOM 700 N N . LYS A 1 86 ? 10.651 0.835 18.498 1.00 93.56 86 LYS A N 1
ATOM 701 C CA . LYS A 1 86 ? 10.615 -0.537 19.049 1.00 93.56 86 LYS A CA 1
ATOM 702 C C . LYS A 1 86 ? 9.364 -1.351 18.689 1.00 93.56 86 LYS A C 1
ATOM 704 O O . LYS A 1 86 ? 9.398 -2.571 18.809 1.00 93.56 86 LYS A O 1
ATOM 709 N N . ARG A 1 87 ? 8.266 -0.702 18.286 1.00 92.69 87 ARG A N 1
ATOM 710 C CA . ARG A 1 87 ? 7.027 -1.368 17.852 1.00 92.69 87 ARG A CA 1
ATOM 711 C C . ARG A 1 87 ? 6.922 -1.530 16.334 1.00 92.69 87 ARG A C 1
ATOM 713 O O . ARG A 1 87 ? 6.198 -2.411 15.894 1.00 92.69 87 ARG A O 1
ATOM 720 N N . ILE A 1 88 ? 7.634 -0.723 15.543 1.00 94.31 88 ILE A N 1
ATOM 721 C CA . ILE A 1 88 ? 7.608 -0.810 14.072 1.00 94.31 88 ILE A CA 1
ATOM 722 C C . ILE A 1 88 ? 8.812 -1.584 13.529 1.00 94.31 88 ILE A C 1
ATOM 724 O O . ILE A 1 88 ? 8.650 -2.349 12.584 1.00 94.31 88 ILE A O 1
ATOM 728 N N . ARG A 1 89 ? 10.001 -1.465 14.134 1.00 95.00 89 ARG A N 1
ATOM 729 C CA . ARG A 1 89 ? 11.202 -2.201 13.707 1.00 95.00 89 ARG A CA 1
ATOM 730 C C . ARG A 1 89 ? 10.968 -3.713 13.539 1.00 95.00 89 ARG A C 1
ATOM 732 O O . ARG A 1 89 ? 11.341 -4.237 12.491 1.00 95.00 89 ARG A O 1
ATOM 739 N N . PRO A 1 90 ? 10.279 -4.416 14.460 1.00 96.62 90 PRO A N 1
ATOM 740 C CA . PRO A 1 90 ? 9.971 -5.833 14.262 1.00 96.62 90 PRO A CA 1
ATOM 741 C C . PRO A 1 90 ? 9.120 -6.127 13.014 1.00 96.62 90 PRO A C 1
ATOM 743 O O . PRO A 1 90 ? 9.195 -7.226 12.467 1.00 96.62 90 PRO A O 1
ATOM 746 N N . LEU A 1 91 ? 8.321 -5.162 12.540 1.00 97.25 91 LEU A N 1
ATOM 747 C CA . LEU A 1 91 ? 7.542 -5.285 11.304 1.00 97.25 91 LEU A CA 1
ATOM 748 C C . LEU A 1 91 ? 8.445 -5.196 10.069 1.00 97.25 91 LEU A C 1
ATOM 750 O O . LEU A 1 91 ? 8.256 -5.972 9.135 1.00 97.25 91 LEU A O 1
ATOM 754 N N . TYR A 1 92 ? 9.462 -4.325 10.086 1.00 96.56 92 TYR A N 1
ATOM 755 C CA . TYR A 1 92 ? 10.513 -4.312 9.059 1.00 96.56 92 TYR A CA 1
ATOM 756 C C . TYR A 1 92 ? 11.220 -5.666 8.988 1.00 96.56 92 TYR A C 1
ATOM 758 O O . TYR A 1 92 ? 11.330 -6.240 7.909 1.00 96.56 92 TYR A O 1
ATOM 766 N N . ASP A 1 93 ? 11.628 -6.216 10.135 1.00 96.38 93 ASP A N 1
ATOM 767 C CA . ASP A 1 93 ? 12.303 -7.517 10.197 1.00 96.38 93 ASP A CA 1
ATOM 768 C C . ASP A 1 93 ? 11.398 -8.660 9.701 1.00 96.38 93 ASP A C 1
ATOM 770 O O . ASP A 1 93 ? 11.854 -9.564 8.997 1.00 96.38 93 ASP A O 1
ATOM 774 N N . ARG A 1 94 ? 10.094 -8.610 10.013 1.00 97.88 94 ARG A N 1
ATOM 775 C CA . ARG A 1 94 ? 9.100 -9.575 9.517 1.00 97.88 94 ARG A CA 1
ATOM 776 C C . ARG A 1 94 ? 8.980 -9.528 7.995 1.00 97.88 94 ARG A C 1
ATOM 778 O O . ARG A 1 94 ? 9.007 -10.581 7.359 1.00 97.88 94 ARG A O 1
ATOM 785 N N . VAL A 1 95 ? 8.862 -8.331 7.419 1.00 97.75 95 VAL A N 1
ATOM 786 C CA . VAL A 1 95 ? 8.783 -8.139 5.962 1.00 97.75 95 VAL A CA 1
ATOM 787 C C . VAL A 1 95 ? 10.086 -8.576 5.296 1.00 97.75 95 VAL A C 1
ATOM 789 O O . VAL A 1 95 ? 10.045 -9.349 4.343 1.00 97.75 95 VAL A O 1
ATOM 792 N N . ALA A 1 96 ? 11.236 -8.166 5.830 1.00 97.62 96 ALA A N 1
ATOM 793 C CA . ALA A 1 96 ? 12.555 -8.542 5.327 1.00 97.62 96 ALA A CA 1
ATOM 794 C C . ALA A 1 96 ? 12.735 -10.068 5.300 1.00 97.62 96 ALA A C 1
ATOM 796 O O . ALA A 1 96 ? 13.105 -10.641 4.275 1.00 97.62 96 ALA A O 1
ATOM 797 N N . LYS A 1 97 ? 12.365 -10.750 6.392 1.00 98.25 97 LYS A N 1
ATOM 798 C CA . LYS A 1 97 ? 12.395 -12.214 6.486 1.00 98.25 97 LYS A CA 1
ATOM 799 C C . LYS A 1 97 ? 11.453 -12.885 5.485 1.00 98.25 97 LYS A C 1
ATOM 801 O O . LYS A 1 97 ? 11.846 -13.877 4.873 1.00 98.25 97 LYS A O 1
ATOM 806 N N . LEU A 1 98 ? 10.228 -12.373 5.326 1.00 97.81 98 LEU A N 1
ATOM 807 C CA . LEU A 1 98 ? 9.254 -12.901 4.363 1.00 97.81 98 LEU A CA 1
ATOM 808 C C . LEU A 1 98 ? 9.780 -12.785 2.926 1.00 97.81 98 LEU A C 1
ATOM 810 O O . LEU A 1 98 ? 9.727 -13.751 2.169 1.00 97.81 98 LEU A O 1
ATOM 814 N N . MET A 1 99 ? 10.311 -11.612 2.580 1.00 97.25 99 MET A N 1
ATOM 815 C CA . MET A 1 99 ? 10.760 -11.274 1.228 1.00 97.25 99 MET A CA 1
ATOM 816 C C . MET A 1 99 ? 12.186 -11.745 0.926 1.00 97.25 99 MET A C 1
ATOM 818 O O . MET A 1 99 ? 12.610 -11.689 -0.223 1.00 97.25 99 MET A O 1
ATOM 822 N N . LYS A 1 100 ? 12.912 -12.243 1.938 1.00 97.31 100 LYS A N 1
ATOM 823 C CA . LYS A 1 100 ? 14.320 -12.666 1.860 1.00 97.31 100 LYS A CA 1
ATOM 824 C C . LYS A 1 100 ? 15.252 -11.545 1.386 1.00 97.31 100 LYS A C 1
ATOM 826 O O . LYS A 1 100 ? 16.140 -11.768 0.568 1.00 97.31 100 LYS A O 1
ATOM 831 N N . ILE A 1 101 ? 15.044 -10.351 1.930 1.00 96.81 101 ILE A N 1
ATOM 832 C CA . ILE A 1 101 ? 15.860 -9.153 1.695 1.00 96.81 101 ILE A CA 1
ATOM 833 C C . ILE A 1 101 ? 16.375 -8.609 3.030 1.00 96.81 101 ILE A C 1
ATOM 835 O O . ILE A 1 101 ? 15.969 -9.082 4.093 1.00 96.81 101 ILE A O 1
ATOM 839 N N . ASN A 1 102 ? 17.236 -7.595 2.988 1.00 96.69 102 ASN A N 1
ATOM 840 C CA . ASN A 1 102 ? 17.618 -6.859 4.189 1.00 96.69 102 ASN A CA 1
ATOM 841 C C . ASN A 1 102 ? 16.547 -5.811 4.533 1.00 96.69 102 ASN A C 1
ATOM 843 O O . ASN A 1 102 ? 15.848 -5.310 3.652 1.00 96.69 102 ASN A O 1
ATOM 847 N N . ALA A 1 103 ? 16.406 -5.457 5.811 1.00 95.88 103 ALA A N 1
ATOM 848 C CA . ALA A 1 103 ? 15.424 -4.453 6.235 1.00 95.88 103 ALA A CA 1
ATOM 849 C C . ALA A 1 103 ? 15.724 -3.064 5.641 1.00 95.88 103 ALA A C 1
ATOM 851 O O . ALA A 1 103 ? 14.819 -2.258 5.444 1.00 95.88 103 ALA A O 1
ATOM 852 N N . GLU A 1 104 ? 16.989 -2.803 5.322 1.00 95.75 104 GLU A N 1
ATOM 853 C CA . GLU A 1 104 ? 17.505 -1.599 4.679 1.00 95.75 104 GLU A CA 1
ATOM 854 C C . GLU A 1 104 ? 16.979 -1.424 3.244 1.00 95.75 104 GLU A C 1
ATOM 856 O O . GLU A 1 104 ? 16.967 -0.310 2.728 1.00 95.75 104 GLU A O 1
ATOM 861 N N . ASN A 1 105 ? 16.490 -2.492 2.603 1.00 96.75 105 ASN A N 1
ATOM 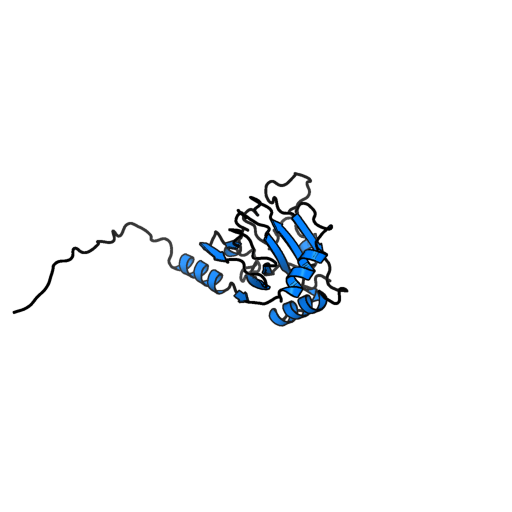862 C CA . ASN A 1 105 ? 15.807 -2.434 1.308 1.00 96.75 105 ASN A CA 1
ATOM 863 C C . ASN A 1 105 ? 14.346 -1.960 1.423 1.00 96.75 105 ASN A C 1
ATOM 865 O O . ASN A 1 105 ? 13.635 -1.928 0.423 1.00 96.75 105 ASN A O 1
ATOM 869 N N . ILE A 1 106 ? 13.843 -1.654 2.618 1.00 96.38 106 ILE A N 1
ATOM 870 C CA . ILE A 1 106 ? 12.443 -1.279 2.825 1.00 96.38 106 ILE A CA 1
ATOM 871 C C . ILE A 1 106 ? 12.364 0.230 3.069 1.00 96.38 106 ILE A C 1
ATOM 873 O O . ILE A 1 106 ? 13.019 0.765 3.968 1.00 96.38 106 ILE A O 1
ATOM 877 N N . GLU A 1 107 ? 11.540 0.923 2.281 1.00 95.50 107 GLU A N 1
ATOM 878 C CA . GLU A 1 107 ? 11.277 2.354 2.480 1.00 95.50 107 GLU A CA 1
ATOM 879 C C . GLU A 1 107 ? 10.589 2.624 3.841 1.00 95.50 107 GLU A C 1
ATOM 881 O O . GLU A 1 107 ? 10.021 1.717 4.463 1.00 95.50 107 GLU A O 1
ATOM 886 N N . PRO A 1 108 ? 10.590 3.876 4.339 1.00 94.31 108 PRO A N 1
ATOM 887 C CA . PRO A 1 108 ? 9.657 4.306 5.377 1.00 94.31 108 PRO A CA 1
ATOM 888 C C . PRO A 1 108 ? 8.223 3.865 5.053 1.00 94.31 108 PRO A C 1
ATOM 890 O O . PRO A 1 108 ? 7.751 4.042 3.928 1.00 94.31 108 PRO A O 1
ATOM 893 N N . PHE A 1 109 ? 7.527 3.283 6.029 1.00 95.25 109 PHE A N 1
ATOM 894 C CA . PHE A 1 109 ? 6.145 2.853 5.841 1.00 95.25 109 PHE A CA 1
ATOM 895 C C . PHE A 1 109 ? 5.266 4.066 5.533 1.00 95.25 109 PHE A C 1
ATOM 897 O O . PHE A 1 109 ? 5.387 5.118 6.169 1.00 95.25 109 PHE A O 1
ATOM 904 N N . GLN A 1 110 ? 4.359 3.910 4.570 1.00 94.44 110 GLN A N 1
ATOM 905 C CA . GLN A 1 110 ? 3.383 4.940 4.237 1.00 94.44 110 GLN A CA 1
ATOM 906 C C . GLN A 1 110 ? 1.992 4.490 4.676 1.00 94.44 110 GLN A C 1
ATOM 908 O O . GLN A 1 110 ? 1.389 3.623 4.045 1.00 94.44 110 GLN A O 1
ATOM 913 N N . CYS A 1 111 ? 1.443 5.129 5.707 1.00 93.88 111 CYS A N 1
ATOM 914 C CA . CYS A 1 111 ? 0.028 5.000 6.031 1.00 93.88 111 CYS A CA 1
ATOM 915 C C . CYS A 1 111 ? -0.785 5.921 5.126 1.00 93.88 111 CYS A C 1
ATOM 917 O O . CYS A 1 111 ? -0.454 7.093 4.944 1.00 93.88 111 CYS A O 1
ATOM 919 N N . VAL A 1 112 ? -1.862 5.393 4.562 1.00 90.50 112 VAL A N 1
ATOM 920 C CA . VAL A 1 112 ? -2.771 6.108 3.674 1.00 90.50 112 VAL A CA 1
ATOM 921 C C . VAL A 1 112 ? -4.174 6.053 4.255 1.00 90.50 112 VAL A C 1
ATOM 923 O O . VAL A 1 112 ? -4.595 5.005 4.744 1.00 90.50 112 VAL A O 1
ATOM 926 N N . SER A 1 113 ? -4.892 7.174 4.213 1.00 87.25 113 SER A N 1
ATOM 927 C CA . SER A 1 113 ? -6.268 7.259 4.700 1.00 87.25 113 SER A CA 1
ATOM 928 C C . SER A 1 113 ? -7.217 7.759 3.621 1.00 87.25 113 SER A C 1
ATOM 930 O O . SER A 1 113 ? -6.925 8.736 2.929 1.00 87.25 113 SER A O 1
ATOM 932 N N . TYR A 1 114 ? -8.343 7.064 3.485 1.00 80.50 114 TYR A N 1
ATOM 933 C CA . TYR A 1 114 ? -9.431 7.413 2.581 1.00 80.50 114 TYR A CA 1
ATOM 934 C C . TYR A 1 114 ? -10.683 7.671 3.411 1.00 80.50 114 TYR A C 1
ATOM 936 O O . TYR A 1 114 ? -11.114 6.806 4.178 1.00 80.50 114 TYR A O 1
ATOM 944 N N . GLU A 1 115 ? -11.230 8.867 3.261 1.00 76.50 115 GLU A N 1
ATOM 945 C CA . GLU A 1 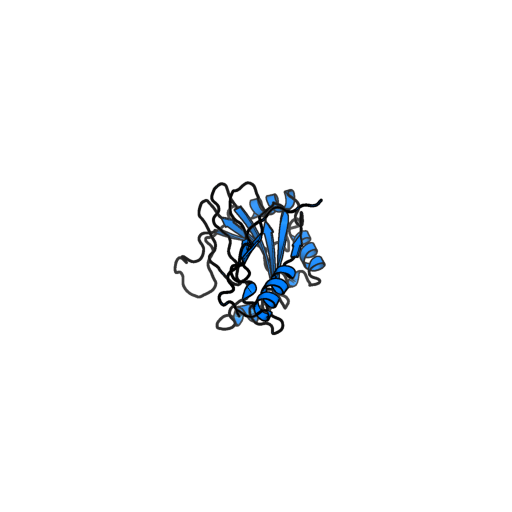115 ? -12.539 9.258 3.785 1.00 76.50 115 GLU A CA 1
ATOM 946 C C . GLU A 1 115 ? -13.641 8.984 2.751 1.00 76.50 115 GLU A C 1
ATOM 948 O O . GLU A 1 115 ? -13.358 8.503 1.649 1.00 76.50 115 GLU A O 1
ATOM 953 N N . ASP A 1 116 ? -14.892 9.288 3.101 1.00 71.69 116 ASP A N 1
ATOM 954 C CA . ASP A 1 116 ? -16.048 9.055 2.235 1.00 71.69 116 ASP A CA 1
ATOM 955 C C . ASP A 1 116 ? -15.821 9.629 0.825 1.00 71.69 116 ASP A C 1
ATOM 957 O O . ASP A 1 116 ? -15.419 10.782 0.642 1.00 71.69 116 ASP A O 1
ATOM 961 N N . PHE A 1 117 ? -16.068 8.792 -0.185 1.00 62.19 117 PHE A N 1
ATOM 962 C CA . PHE A 1 117 ? -15.885 9.061 -1.617 1.00 62.19 117 PHE A CA 1
ATOM 963 C C . PHE A 1 117 ? -14.449 9.334 -2.078 1.00 62.19 117 PHE A C 1
ATOM 965 O O . PHE A 1 117 ? -14.228 9.578 -3.268 1.00 62.19 117 PHE A O 1
ATOM 972 N N . GLN A 1 118 ? -13.455 9.256 -1.194 1.00 69.94 118 GLN A N 1
ATOM 973 C CA . GLN A 1 118 ? -12.063 9.349 -1.606 1.00 69.94 118 GLN A CA 1
ATOM 974 C C . GLN A 1 118 ? -11.612 8.062 -2.297 1.00 69.94 118 GLN A C 1
ATOM 976 O O . GLN A 1 118 ? -11.997 6.951 -1.933 1.00 69.94 118 GLN A O 1
ATOM 981 N N . TYR A 1 119 ? -10.755 8.226 -3.299 1.00 63.84 119 TYR A N 1
ATOM 982 C CA . TYR A 1 119 ? -10.201 7.135 -4.089 1.00 63.84 119 TYR A CA 1
ATOM 983 C C . TYR A 1 119 ? -8.749 7.445 -4.465 1.00 63.84 119 TYR A C 1
ATOM 985 O O . TYR A 1 119 ? -8.250 8.563 -4.290 1.00 63.84 119 TYR A O 1
ATOM 993 N N . TYR A 1 120 ? -8.063 6.439 -4.997 1.00 66.75 120 TYR A N 1
ATOM 994 C CA . TYR A 1 120 ? -6.776 6.621 -5.666 1.00 66.75 120 TYR A CA 1
ATOM 995 C C . TYR A 1 120 ? -6.976 6.275 -7.134 1.00 66.75 120 TYR A C 1
ATOM 997 O O . TYR A 1 120 ? -7.446 5.179 -7.416 1.00 66.75 120 TYR A O 1
ATOM 1005 N N . LYS A 1 121 ? -6.636 7.150 -8.085 1.00 76.81 121 LYS A N 1
ATOM 1006 C CA . LYS A 1 121 ? -6.639 6.753 -9.503 1.00 76.81 121 LYS A CA 1
ATOM 1007 C C . LYS A 1 121 ? -5.727 5.537 -9.777 1.00 76.81 121 LYS A C 1
ATOM 1009 O O . LYS A 1 121 ? -4.815 5.253 -9.003 1.00 76.81 121 LYS A O 1
ATOM 1014 N N . PRO A 1 122 ? -5.964 4.791 -10.864 1.00 87.38 122 PRO A N 1
ATOM 1015 C CA . PRO A 1 122 ? -5.040 3.749 -11.296 1.00 87.38 122 PRO A CA 1
ATOM 1016 C C . PRO A 1 122 ? -3.603 4.279 -11.390 1.00 87.38 122 PRO A C 1
ATOM 1018 O O . PRO A 1 122 ? -3.376 5.331 -11.987 1.00 87.38 122 PRO A O 1
ATOM 1021 N N . HIS A 1 123 ? -2.655 3.578 -10.773 1.00 91.69 123 HIS A N 1
ATOM 1022 C CA . HIS A 1 123 ? -1.242 3.951 -10.765 1.00 91.69 123 HIS A CA 1
ATOM 1023 C C . HIS A 1 123 ? -0.332 2.725 -10.659 1.00 91.69 123 HIS A C 1
ATOM 1025 O O . HIS A 1 123 ? -0.778 1.621 -10.340 1.00 91.69 123 HIS A O 1
ATOM 1031 N N . LEU A 1 124 ? 0.947 2.952 -10.955 1.00 94.50 124 LEU A N 1
ATOM 1032 C CA . LEU A 1 124 ? 2.035 2.001 -10.770 1.00 94.50 124 LEU A CA 1
ATOM 1033 C C . LEU A 1 124 ? 2.895 2.483 -9.603 1.00 94.50 124 LEU A C 1
ATOM 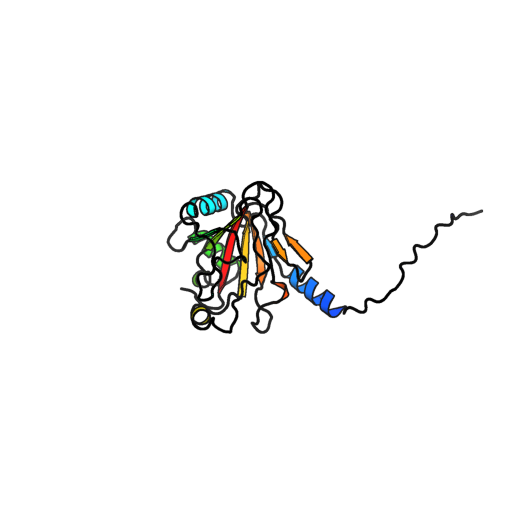1035 O O . LEU A 1 124 ? 3.163 3.679 -9.485 1.00 94.50 124 LEU A O 1
ATOM 1039 N N . ASP A 1 125 ? 3.333 1.551 -8.762 1.00 95.38 125 ASP A N 1
ATOM 1040 C CA . ASP A 1 125 ? 4.238 1.873 -7.657 1.00 95.38 125 ASP A CA 1
ATOM 1041 C C . ASP A 1 125 ? 5.692 1.991 -8.112 1.00 95.38 125 ASP A C 1
ATOM 1043 O O . ASP A 1 125 ? 6.453 2.767 -7.532 1.00 95.38 125 ASP A O 1
ATOM 1047 N N . ALA A 1 126 ? 6.070 1.244 -9.151 1.00 94.75 126 ALA A N 1
ATOM 1048 C CA . ALA A 1 126 ? 7.349 1.384 -9.831 1.00 94.75 126 ALA A CA 1
ATOM 1049 C C . ALA A 1 126 ? 7.464 2.771 -10.487 1.00 94.75 126 ALA A C 1
ATOM 1051 O O . ALA A 1 126 ? 6.523 3.261 -11.119 1.00 94.75 126 ALA A O 1
ATOM 1052 N N . PHE A 1 127 ? 8.621 3.414 -10.329 1.00 91.12 127 PHE A N 1
ATOM 1053 C CA . PHE A 1 127 ? 8.841 4.753 -10.882 1.00 91.12 127 PHE A CA 1
ATOM 1054 C C . PHE A 1 127 ? 8.944 4.732 -12.403 1.00 91.12 127 PHE A C 1
ATOM 1056 O O . PHE A 1 127 ? 9.398 3.753 -12.992 1.00 91.12 127 PHE A O 1
ATOM 1063 N N . ASP A 1 128 ? 8.584 5.849 -13.035 1.00 86.50 128 ASP A N 1
ATOM 1064 C CA . ASP A 1 128 ? 9.031 6.088 -14.403 1.00 86.50 128 ASP A CA 1
ATOM 1065 C C . ASP A 1 128 ? 10.551 6.255 -14.422 1.00 86.50 128 ASP A C 1
ATOM 1067 O O . ASP A 1 128 ? 11.095 6.932 -13.550 1.00 86.50 128 ASP A O 1
ATOM 1071 N N . ILE A 1 129 ? 11.238 5.630 -15.376 1.00 81.56 129 ILE A N 1
ATOM 1072 C CA . ILE A 1 129 ? 12.694 5.765 -15.490 1.00 81.56 129 ILE A CA 1
ATOM 1073 C C . ILE A 1 129 ? 13.028 7.199 -15.897 1.00 81.56 129 ILE A C 1
ATOM 1075 O O . ILE A 1 129 ? 13.933 7.811 -15.330 1.00 81.56 129 ILE A O 1
ATOM 1079 N N . GLU A 1 130 ? 12.251 7.767 -16.820 1.00 80.56 130 GLU A N 1
ATOM 1080 C CA . GLU A 1 130 ? 12.443 9.142 -17.261 1.00 80.56 130 GLU A CA 1
ATOM 1081 C C . GLU A 1 130 ? 12.143 10.119 -16.115 1.00 80.56 130 GLU A C 1
ATOM 1083 O O . GLU A 1 130 ? 11.029 10.194 -15.596 1.00 80.56 130 GLU A O 1
ATOM 1088 N N . GLY A 1 131 ? 13.162 10.877 -15.699 1.00 74.62 131 GLY A N 1
ATOM 1089 C CA . GLY A 1 131 ? 13.036 11.903 -14.660 1.00 74.62 131 GLY A CA 1
ATOM 1090 C C . GLY A 1 131 ? 13.167 11.405 -13.216 1.00 74.62 131 GLY A C 1
ATOM 1091 O O . GLY A 1 131 ? 13.126 12.228 -12.300 1.00 74.62 131 GLY A O 1
ATOM 1092 N N . SER A 1 132 ? 13.390 10.105 -12.987 1.00 80.50 132 SER A N 1
ATOM 1093 C CA . SER A 1 132 ? 13.559 9.543 -11.634 1.00 80.50 132 SER A CA 1
ATOM 1094 C C . SER A 1 132 ? 15.002 9.194 -11.273 1.00 80.50 132 SER A C 1
ATOM 1096 O O . SER A 1 132 ? 15.215 8.522 -10.264 1.00 80.50 132 SER A O 1
ATOM 1098 N N . ASP A 1 133 ? 15.997 9.663 -12.033 1.00 81.69 133 ASP A N 1
ATOM 1099 C CA . ASP A 1 133 ? 17.417 9.309 -11.859 1.00 81.69 133 ASP A CA 1
ATOM 1100 C C . ASP A 1 133 ? 17.882 9.395 -10.400 1.00 81.69 133 ASP A C 1
ATOM 1102 O O . ASP A 1 133 ? 18.437 8.443 -9.858 1.00 81.69 133 ASP A O 1
ATOM 1106 N N . LYS A 1 134 ? 17.586 10.508 -9.715 1.00 80.44 134 LYS A N 1
ATOM 1107 C CA . LYS A 1 134 ? 17.971 10.704 -8.306 1.00 80.44 134 LYS A CA 1
ATOM 1108 C C . LYS A 1 134 ? 17.325 9.680 -7.371 1.00 80.44 134 LYS A C 1
ATOM 1110 O O . LYS A 1 134 ? 17.977 9.198 -6.450 1.00 80.44 134 LYS A O 1
ATOM 1115 N N . THR A 1 135 ? 16.057 9.350 -7.599 1.00 81.56 135 THR A N 1
ATOM 1116 C CA . THR A 1 135 ? 15.323 8.369 -6.791 1.00 81.56 135 THR A CA 1
ATOM 1117 C C . THR A 1 135 ? 15.824 6.955 -7.068 1.00 81.56 135 THR A C 1
ATOM 1119 O O . THR A 1 135 ? 15.985 6.165 -6.144 1.00 81.56 135 THR A O 1
ATOM 1122 N N . LEU A 1 136 ? 16.127 6.638 -8.328 1.00 85.44 136 LEU A N 1
ATOM 1123 C CA . LEU A 1 136 ? 16.692 5.353 -8.738 1.00 85.44 136 LEU A CA 1
ATOM 1124 C C . LEU A 1 136 ? 18.110 5.149 -8.195 1.00 85.44 136 LEU A C 1
ATOM 1126 O O . LEU A 1 136 ? 18.443 4.051 -7.760 1.00 85.44 136 LEU A O 1
ATOM 1130 N N . MET A 1 137 ? 18.926 6.204 -8.128 1.00 86.12 137 MET A N 1
ATOM 1131 C CA . MET A 1 137 ? 20.235 6.152 -7.465 1.00 86.12 137 MET A CA 1
ATOM 1132 C C . MET A 1 137 ? 20.130 5.811 -5.971 1.00 86.12 137 MET A C 1
ATOM 1134 O O . MET A 1 137 ? 21.081 5.291 -5.392 1.00 86.12 137 MET A O 1
ATOM 1138 N N . HIS A 1 138 ? 18.982 6.075 -5.345 1.00 86.94 138 HIS A N 1
ATOM 1139 C CA . HIS A 1 138 ? 18.731 5.812 -3.934 1.00 86.94 138 HIS A CA 1
ATOM 1140 C C . HIS A 1 138 ? 17.836 4.573 -3.752 1.00 86.94 138 HIS A C 1
ATOM 1142 O O . HIS A 1 138 ? 16.615 4.650 -3.594 1.00 86.94 138 HIS A O 1
ATOM 1148 N N . GLY A 1 139 ? 18.448 3.389 -3.815 1.00 91.62 139 GLY A N 1
ATOM 1149 C CA . GLY A 1 139 ? 17.768 2.106 -3.608 1.00 91.62 139 GLY A CA 1
ATOM 1150 C C . GLY A 1 139 ? 17.214 1.429 -4.874 1.00 91.62 139 GLY A C 1
ATOM 1151 O O . GLY A 1 139 ? 16.599 0.375 -4.763 1.00 91.62 139 GLY A O 1
ATOM 1152 N N . GLY A 1 140 ? 17.433 1.960 -6.079 1.00 94.19 140 GLY A N 1
ATOM 1153 C CA . GLY A 1 140 ? 16.970 1.333 -7.330 1.00 94.19 140 GLY A CA 1
ATOM 1154 C C . GLY A 1 140 ? 15.470 1.498 -7.585 1.00 94.19 140 GLY A C 1
ATOM 1155 O O . GLY A 1 140 ? 14.868 2.512 -7.219 1.00 94.19 140 GLY A O 1
ATOM 1156 N N . GLN A 1 141 ? 14.841 0.519 -8.232 1.00 95.44 141 GLN A N 1
ATOM 1157 C CA . GLN A 1 141 ? 13.388 0.470 -8.381 1.00 95.44 141 GLN A CA 1
ATOM 1158 C C . GLN A 1 141 ? 12.666 -0.082 -7.149 1.00 95.44 141 GLN A C 1
ATOM 1160 O O . GLN A 1 141 ? 13.244 -0.763 -6.300 1.00 95.44 141 GLN A O 1
ATOM 1165 N N . ARG A 1 142 ? 11.356 0.194 -7.081 1.00 97.25 142 ARG A N 1
ATOM 1166 C CA . ARG A 1 142 ? 10.428 -0.559 -6.230 1.00 97.25 142 ARG A CA 1
ATOM 1167 C C . ARG A 1 142 ? 10.051 -1.840 -6.958 1.00 97.25 142 ARG A C 1
ATOM 1169 O O . ARG A 1 142 ? 9.183 -1.789 -7.820 1.00 97.25 142 ARG A O 1
ATOM 1176 N N . TRP A 1 143 ? 10.676 -2.969 -6.639 1.00 97.56 143 TRP A N 1
ATOM 1177 C CA . TRP A 1 143 ? 10.407 -4.229 -7.347 1.00 97.56 143 TRP A CA 1
ATOM 1178 C C . TRP A 1 143 ? 9.104 -4.903 -6.908 1.00 97.56 143 TRP A C 1
ATOM 1180 O O . TRP A 1 143 ? 8.498 -5.657 -7.671 1.00 97.56 143 TRP A O 1
ATOM 1190 N N . GLY A 1 144 ? 8.631 -4.600 -5.701 1.00 98.31 144 GLY A N 1
ATOM 1191 C CA . GLY A 1 144 ? 7.380 -5.131 -5.182 1.00 98.31 144 GLY A CA 1
ATOM 1192 C C . GLY A 1 144 ? 6.779 -4.263 -4.089 1.00 98.31 144 GLY A C 1
ATOM 1193 O O . GLY A 1 144 ? 7.466 -3.457 -3.450 1.00 98.31 144 GLY A O 1
ATOM 1194 N N . THR A 1 145 ? 5.483 -4.457 -3.879 1.00 98.69 145 THR A N 1
ATOM 1195 C CA . THR A 1 145 ? 4.707 -3.769 -2.849 1.00 98.69 145 THR A CA 1
ATOM 1196 C C . THR A 1 145 ? 4.038 -4.793 -1.957 1.00 98.69 145 THR A C 1
ATOM 1198 O O . THR A 1 145 ? 3.398 -5.725 -2.443 1.00 98.69 145 THR A O 1
ATOM 1201 N N . LEU A 1 146 ? 4.147 -4.589 -0.644 1.00 98.44 146 LEU A N 1
ATOM 1202 C CA . LEU A 1 146 ? 3.262 -5.205 0.333 1.00 98.44 146 LEU A CA 1
ATOM 1203 C C . LEU A 1 146 ? 2.277 -4.138 0.835 1.00 98.44 146 LEU A C 1
ATOM 1205 O O . LEU A 1 146 ? 2.679 -3.168 1.474 1.00 98.44 146 LEU A O 1
ATOM 1209 N N . LEU A 1 147 ? 0.991 -4.304 0.531 1.00 98.44 147 LEU A N 1
ATOM 1210 C CA . LEU A 1 147 ? -0.086 -3.435 1.007 1.00 98.44 147 LEU A CA 1
ATOM 1211 C C . LEU A 1 147 ? -0.816 -4.128 2.156 1.00 98.44 147 LEU A C 1
ATOM 1213 O O . LEU A 1 147 ? -1.413 -5.183 1.950 1.00 98.44 147 LEU A O 1
ATOM 1217 N N . VAL A 1 148 ? -0.810 -3.522 3.342 1.00 98.56 148 VAL A N 1
ATOM 1218 C CA . VAL A 1 148 ? -1.499 -4.045 4.531 1.00 98.56 148 VAL A CA 1
ATOM 1219 C C . VAL A 1 148 ? -2.752 -3.227 4.822 1.00 98.56 148 VAL A C 1
ATOM 1221 O O . VAL A 1 148 ? -2.684 -2.004 4.917 1.00 98.56 148 VAL A O 1
ATOM 1224 N N . TYR A 1 149 ? -3.900 -3.874 4.997 1.00 98.38 149 TYR A N 1
ATOM 1225 C CA . TYR A 1 149 ? -5.127 -3.203 5.426 1.00 98.38 149 TYR A CA 1
ATOM 1226 C C . TYR A 1 149 ? -5.119 -3.026 6.948 1.00 98.38 149 TYR A C 1
ATOM 1228 O O . TYR A 1 149 ? -4.955 -3.989 7.694 1.00 98.38 149 TYR A O 1
ATOM 1236 N N . LEU A 1 150 ? -5.278 -1.788 7.415 1.00 98.12 150 LEU A N 1
ATOM 1237 C CA . LEU A 1 150 ? -5.179 -1.447 8.839 1.00 98.12 150 LEU A CA 1
ATOM 1238 C C . LEU A 1 150 ? -6.548 -1.324 9.521 1.00 98.12 150 LEU A C 1
ATOM 1240 O O . LEU A 1 150 ? -6.626 -1.393 10.744 1.00 98.12 150 LEU A O 1
ATOM 1244 N N . THR A 1 151 ? -7.611 -1.159 8.736 1.00 97.44 151 THR A N 1
ATOM 1245 C CA . THR A 1 151 ? -9.012 -1.187 9.174 1.00 97.44 151 THR A CA 1
ATOM 1246 C C . THR A 1 151 ? -9.858 -1.988 8.181 1.00 97.44 151 THR A C 1
ATOM 1248 O O . THR A 1 151 ? -9.425 -2.238 7.047 1.00 97.44 151 THR A O 1
ATOM 1251 N N . ASP A 1 152 ? -11.057 -2.392 8.595 1.00 96.62 152 ASP A N 1
ATOM 1252 C CA . ASP A 1 152 ? -12.046 -3.105 7.772 1.00 96.62 152 ASP A CA 1
ATOM 1253 C C . ASP A 1 152 ? -13.512 -2.824 8.152 1.00 96.62 152 ASP A C 1
ATOM 1255 O O . ASP A 1 152 ? -14.430 -3.426 7.594 1.00 96.62 152 ASP A O 1
ATOM 1259 N N . ASP A 1 153 ? -13.748 -1.857 9.035 1.00 95.19 153 ASP A N 1
ATOM 1260 C CA . ASP A 1 153 ? -15.054 -1.352 9.456 1.00 95.19 153 ASP A CA 1
ATOM 1261 C C . ASP A 1 153 ? -15.619 -0.312 8.467 1.00 95.19 153 ASP A C 1
ATOM 1263 O O . ASP A 1 153 ? -16.101 0.755 8.846 1.00 95.19 153 ASP A O 1
ATOM 1267 N N . TYR A 1 154 ? -15.550 -0.616 7.168 1.00 93.44 154 TYR A N 1
ATOM 1268 C CA . TYR A 1 154 ? -16.030 0.256 6.093 1.00 93.44 154 TYR A CA 1
ATOM 1269 C C . TYR A 1 154 ? -16.618 -0.525 4.910 1.00 93.44 154 TYR A C 1
ATOM 1271 O O . TYR A 1 154 ? -16.396 -1.727 4.743 1.00 93.44 154 TYR A O 1
ATOM 1279 N N . LYS A 1 155 ? -17.380 0.169 4.057 1.00 92.81 155 LYS A N 1
ATOM 1280 C CA . LYS A 1 155 ? -17.963 -0.387 2.822 1.00 92.81 155 LYS A CA 1
ATOM 1281 C C . LYS A 1 155 ? -17.230 0.119 1.580 1.00 92.81 155 LYS A C 1
ATOM 1283 O O . LYS A 1 155 ? -16.946 1.309 1.460 1.00 92.81 155 LYS A O 1
ATOM 1288 N N . GLY A 1 156 ? -16.992 -0.780 0.624 1.00 92.81 156 GLY A N 1
ATOM 1289 C CA . GLY A 1 156 ? -16.168 -0.511 -0.559 1.00 92.81 156 GLY A CA 1
ATOM 1290 C C . GLY A 1 156 ? -14.677 -0.573 -0.231 1.00 92.81 156 GLY A C 1
ATOM 1291 O O . GLY A 1 156 ? -14.252 -1.353 0.623 1.00 92.81 156 GLY A O 1
ATOM 1292 N N . GLY A 1 157 ? -13.870 0.261 -0.885 1.00 92.12 157 GLY A N 1
ATOM 1293 C CA . GLY A 1 157 ? -12.448 0.375 -0.572 1.00 92.12 157 GLY A CA 1
ATOM 1294 C C . GLY A 1 157 ? -11.590 -0.819 -0.998 1.00 92.12 157 GLY A C 1
ATOM 1295 O O . GLY A 1 157 ? -10.479 -0.969 -0.486 1.00 92.12 157 GLY A O 1
ATOM 1296 N N . GLU A 1 158 ? -12.043 -1.676 -1.911 1.00 96.12 158 GLU A N 1
ATOM 1297 C CA . GLU A 1 158 ? -11.225 -2.769 -2.441 1.00 96.12 158 GLU A CA 1
ATOM 1298 C C . GLU A 1 158 ? -9.973 -2.246 -3.153 1.00 96.12 158 GLU A C 1
ATOM 1300 O O . GLU A 1 158 ? -9.970 -1.161 -3.739 1.00 96.12 158 GLU A O 1
ATOM 1305 N N . THR A 1 159 ? -8.900 -3.037 -3.131 1.00 97.00 159 THR A N 1
ATOM 1306 C CA . THR A 1 159 ? -7.785 -2.817 -4.062 1.00 97.00 159 THR A CA 1
ATOM 1307 C C . THR A 1 159 ? -8.125 -3.523 -5.365 1.00 97.00 159 THR A C 1
ATOM 1309 O O . THR A 1 159 ? -8.363 -4.731 -5.367 1.00 97.00 159 THR A O 1
ATOM 1312 N N . TYR A 1 160 ? -8.183 -2.776 -6.462 1.00 97.44 160 TYR A N 1
ATOM 1313 C CA . TYR A 1 160 ? -8.557 -3.280 -7.778 1.00 97.44 160 TYR A CA 1
ATOM 1314 C C . TYR A 1 160 ? -7.395 -3.157 -8.760 1.00 97.44 160 TYR A C 1
ATOM 1316 O O . TYR A 1 160 ? -6.799 -2.089 -8.874 1.00 97.44 160 TYR A O 1
ATOM 1324 N N . PHE A 1 161 ? -7.118 -4.242 -9.480 1.00 97.81 161 PHE A N 1
ATOM 1325 C CA . PHE A 1 161 ? -6.131 -4.334 -10.551 1.00 97.81 161 PHE A CA 1
ATOM 1326 C C . PHE A 1 161 ? -6.870 -4.368 -11.901 1.00 97.81 161 PHE A C 1
ATOM 1328 O O . PHE A 1 161 ? -7.266 -5.452 -12.346 1.00 97.81 161 PHE A O 1
ATOM 1335 N N . PRO A 1 162 ? -7.139 -3.208 -12.536 1.00 96.44 162 PRO A N 1
ATOM 1336 C CA . PRO A 1 162 ? -7.985 -3.117 -13.727 1.00 96.44 162 PRO A CA 1
ATOM 1337 C C . PRO A 1 162 ? -7.523 -3.967 -14.908 1.00 96.44 162 PRO A C 1
ATOM 1339 O O . PRO A 1 162 ? -8.363 -4.584 -15.557 1.00 96.44 162 PRO A O 1
ATOM 1342 N N . GLU A 1 163 ? -6.215 -4.061 -15.151 1.00 95.94 163 GLU A N 1
ATOM 1343 C CA . GLU A 1 163 ? -5.673 -4.785 -16.310 1.00 95.94 163 GLU A CA 1
ATOM 1344 C C . GLU A 1 163 ? -5.945 -6.295 -16.269 1.00 95.94 163 GLU A C 1
ATOM 1346 O O . GLU A 1 163 ? -6.020 -6.946 -17.315 1.00 95.94 163 GLU A O 1
ATOM 1351 N N . ILE A 1 164 ? -6.128 -6.846 -15.065 1.00 96.38 164 ILE A N 1
ATOM 1352 C CA . ILE A 1 164 ? -6.415 -8.269 -14.830 1.00 96.38 164 ILE A CA 1
ATOM 1353 C C . ILE A 1 164 ? -7.821 -8.516 -14.268 1.00 96.38 164 ILE A C 1
ATOM 1355 O O . ILE A 1 164 ? -8.189 -9.660 -14.030 1.00 96.38 164 ILE A O 1
ATOM 1359 N N . GLY A 1 165 ? -8.622 -7.470 -14.044 1.00 95.88 165 GLY A N 1
ATOM 1360 C CA . GLY A 1 165 ? -9.982 -7.601 -13.514 1.00 95.88 165 GLY A CA 1
ATOM 1361 C C . GLY A 1 165 ? -10.065 -8.156 -12.084 1.00 95.88 165 GLY A C 1
ATOM 1362 O O . GLY A 1 165 ? -11.119 -8.651 -11.685 1.00 95.88 165 GLY A O 1
ATOM 1363 N N . TYR A 1 166 ? -8.988 -8.075 -11.296 1.00 97.06 166 TYR A N 1
ATOM 1364 C CA . TYR A 1 166 ? -8.896 -8.708 -9.976 1.00 97.06 166 TYR A CA 1
ATOM 1365 C C . TYR A 1 166 ? -9.109 -7.714 -8.832 1.00 97.06 166 TYR A C 1
ATOM 1367 O O . TYR A 1 166 ? -8.513 -6.637 -8.812 1.00 97.06 166 TYR A O 1
ATOM 1375 N N . LYS A 1 167 ? -9.947 -8.080 -7.854 1.00 97.62 167 LYS A N 1
ATOM 1376 C CA . LYS A 1 167 ? -10.247 -7.266 -6.667 1.00 97.62 167 LYS A CA 1
ATOM 1377 C C . LYS A 1 167 ? -9.874 -8.006 -5.396 1.00 97.62 167 LYS A C 1
ATOM 1379 O O . LYS A 1 167 ? -10.260 -9.156 -5.207 1.00 97.62 167 LYS A O 1
ATOM 1384 N N . VAL A 1 168 ? -9.226 -7.296 -4.483 1.00 97.69 168 VAL A N 1
ATOM 1385 C CA . VAL A 1 168 ? -8.948 -7.778 -3.134 1.00 97.69 168 VAL A CA 1
ATOM 1386 C C . VAL A 1 168 ? -9.823 -7.024 -2.146 1.00 97.69 168 VAL A C 1
ATOM 1388 O O . VAL A 1 168 ? -9.740 -5.798 -2.026 1.00 97.69 168 VAL A O 1
ATOM 1391 N N . LYS A 1 169 ? -10.643 -7.781 -1.411 1.00 96.75 169 LYS A N 1
ATOM 1392 C CA . LYS A 1 169 ? -11.453 -7.240 -0.323 1.00 96.75 169 LYS A CA 1
ATOM 1393 C C . LYS A 1 169 ? -10.589 -7.014 0.929 1.00 96.75 169 LYS A C 1
ATOM 1395 O O . LYS A 1 169 ? -9.911 -7.960 1.363 1.00 96.75 169 LYS A O 1
ATOM 1400 N N . PRO A 1 170 ? -10.639 -5.812 1.526 1.00 96.44 170 PRO A N 1
ATOM 1401 C CA . PRO A 1 170 ? -9.911 -5.513 2.746 1.00 96.44 170 PRO A CA 1
ATOM 1402 C C . PRO A 1 170 ? -10.412 -6.340 3.933 1.00 96.44 170 PRO A C 1
ATOM 1404 O O . PRO A 1 170 ? -11.585 -6.703 4.010 1.00 96.44 170 PRO A O 1
ATOM 1407 N N . LYS A 1 171 ? -9.485 -6.632 4.841 1.00 98.19 171 LYS A N 1
ATOM 1408 C CA . LYS A 1 171 ? -9.702 -7.200 6.177 1.00 98.19 171 LYS A CA 1
ATOM 1409 C C . LYS A 1 171 ? -8.550 -6.706 7.044 1.00 98.19 171 LYS A C 1
ATOM 1411 O O . LYS A 1 171 ? -7.416 -6.734 6.566 1.00 98.19 171 LYS A O 1
ATOM 1416 N N . LYS A 1 172 ? -8.795 -6.260 8.269 1.00 98.50 172 LYS A N 1
ATOM 1417 C CA . LYS A 1 172 ? -7.741 -5.736 9.142 1.00 98.50 172 LYS A CA 1
ATOM 1418 C C . LYS A 1 172 ? -6.647 -6.792 9.337 1.00 98.50 172 LYS A C 1
ATOM 1420 O O . LYS A 1 172 ? -6.937 -7.977 9.483 1.00 98.50 172 LYS A O 1
ATOM 1425 N N . GLY A 1 173 ? -5.387 -6.374 9.233 1.00 98.44 173 GLY A N 1
ATOM 1426 C CA . GLY A 1 173 ? -4.218 -7.252 9.335 1.00 98.44 173 GLY A CA 1
ATOM 1427 C C . GLY A 1 173 ? -3.869 -8.028 8.061 1.00 98.44 173 GLY A C 1
ATOM 1428 O O . GLY A 1 173 ? -2.735 -8.493 7.932 1.00 98.44 173 GLY A O 1
ATOM 1429 N N . LYS A 1 174 ? -4.781 -8.136 7.083 1.00 98.69 174 LYS A N 1
ATOM 1430 C CA . LYS A 1 174 ? -4.491 -8.775 5.791 1.00 98.69 174 LYS A CA 1
ATOM 1431 C C . LYS A 1 174 ? -3.468 -7.956 5.014 1.00 98.69 174 LYS A C 1
ATOM 1433 O O . LYS A 1 174 ? -3.609 -6.740 4.880 1.00 98.69 174 LYS A O 1
ATOM 1438 N N . ALA A 1 175 ? -2.500 -8.645 4.423 1.00 98.62 175 ALA A N 1
ATOM 1439 C CA . ALA A 1 175 ? -1.561 -8.068 3.477 1.00 98.62 175 ALA A CA 1
ATOM 1440 C C . ALA A 1 175 ? -1.705 -8.695 2.090 1.00 98.62 175 ALA A C 1
ATOM 1442 O O . ALA A 1 175 ? -1.969 -9.892 1.963 1.00 98.62 175 ALA A O 1
ATOM 1443 N N . ILE A 1 176 ? -1.478 -7.897 1.050 1.00 98.62 176 ILE A N 1
ATOM 1444 C CA . ILE A 1 176 ? -1.255 -8.396 -0.304 1.00 98.62 176 ILE A CA 1
ATOM 1445 C C . ILE A 1 176 ? 0.120 -8.003 -0.799 1.00 98.62 176 ILE A C 1
ATOM 1447 O O . ILE A 1 176 ? 0.552 -6.872 -0.600 1.00 98.62 176 ILE A O 1
ATOM 1451 N N . PHE A 1 177 ? 0.791 -8.943 -1.448 1.00 98.75 177 PHE A N 1
ATOM 1452 C CA . PHE A 1 177 ? 2.043 -8.717 -2.143 1.00 98.75 177 PHE A CA 1
ATOM 1453 C C . PHE A 1 177 ? 1.830 -8.825 -3.647 1.00 98.75 177 PHE A C 1
ATOM 1455 O O . PHE A 1 177 ? 1.224 -9.794 -4.108 1.00 98.75 177 PHE A O 1
ATOM 1462 N N . PHE A 1 178 ? 2.368 -7.872 -4.400 1.00 98.69 178 PHE A N 1
ATOM 1463 C CA . PHE A 1 178 ? 2.391 -7.910 -5.858 1.00 98.69 178 PHE A CA 1
ATOM 1464 C C . PHE A 1 178 ? 3.715 -7.360 -6.398 1.00 98.69 178 PHE A C 1
ATOM 1466 O O . PHE A 1 178 ? 4.337 -6.477 -5.800 1.00 98.69 178 PHE A O 1
ATOM 1473 N N . PHE A 1 179 ? 4.156 -7.919 -7.526 1.00 98.38 179 PHE A N 1
ATOM 1474 C CA . PHE A 1 179 ? 5.356 -7.472 -8.226 1.00 98.38 179 PHE A CA 1
ATOM 1475 C C . PHE A 1 179 ? 5.062 -6.211 -9.027 1.00 98.38 179 PHE A C 1
ATOM 1477 O O . PHE A 1 179 ? 4.073 -6.153 -9.757 1.00 98.38 179 PHE A O 1
ATOM 1484 N N . ASN A 1 180 ? 5.949 -5.230 -8.930 1.00 98.19 180 ASN A N 1
ATOM 1485 C CA . ASN A 1 180 ? 5.843 -3.973 -9.666 1.00 98.19 180 ASN A CA 1
ATOM 1486 C C . ASN A 1 180 ? 6.685 -3.970 -10.943 1.00 98.19 180 ASN A C 1
ATOM 1488 O O . ASN A 1 180 ? 6.518 -3.067 -11.761 1.00 98.19 180 ASN A O 1
ATOM 1492 N N . LEU A 1 181 ? 7.581 -4.949 -11.109 1.00 97.00 181 LEU A N 1
ATOM 1493 C CA . LEU A 1 181 ? 8.455 -5.087 -12.271 1.00 97.00 181 LEU A CA 1
ATOM 1494 C C . LEU A 1 181 ? 8.224 -6.416 -12.996 1.00 97.00 181 LEU A C 1
ATOM 1496 O O . LEU A 1 181 ? 7.828 -7.405 -12.377 1.00 97.00 181 LEU A O 1
ATOM 1500 N N . ASP A 1 182 ? 8.448 -6.413 -14.307 1.00 94.25 182 ASP A N 1
ATOM 1501 C CA . ASP A 1 182 ? 8.528 -7.618 -15.131 1.00 94.25 182 ASP A CA 1
ATOM 1502 C C . ASP A 1 182 ? 9.902 -8.305 -15.001 1.00 94.25 182 ASP A C 1
ATOM 1504 O O . ASP A 1 182 ? 10.792 -7.857 -14.275 1.00 94.25 182 ASP A O 1
ATOM 1508 N N . ASP A 1 183 ? 10.082 -9.415 -15.714 1.00 91.31 183 ASP A N 1
ATOM 1509 C CA . ASP A 1 183 ? 11.324 -10.197 -15.734 1.00 91.31 183 ASP A CA 1
ATOM 1510 C C . ASP A 1 183 ? 12.524 -9.453 -16.350 1.00 91.31 183 ASP A C 1
ATOM 1512 O O . ASP A 1 183 ? 13.667 -9.892 -16.211 1.00 91.31 183 ASP A O 1
ATOM 1516 N N . LYS A 1 184 ? 12.277 -8.315 -17.002 1.00 92.12 184 LYS A N 1
ATOM 1517 C CA . LYS A 1 184 ? 13.280 -7.434 -17.605 1.00 92.12 184 LYS A CA 1
ATOM 1518 C C . LYS A 1 184 ? 13.544 -6.185 -16.761 1.00 92.12 184 LYS A C 1
ATOM 1520 O O . LYS A 1 184 ? 14.349 -5.352 -17.173 1.00 92.12 184 LYS A O 1
ATOM 1525 N N . GLY A 1 185 ? 12.892 -6.045 -15.605 1.00 90.06 185 GLY A N 1
ATOM 1526 C CA . GLY A 1 185 ? 13.025 -4.885 -14.725 1.00 90.06 185 GLY A CA 1
ATOM 1527 C C . GLY A 1 185 ? 12.241 -3.650 -15.182 1.00 90.06 185 GLY A C 1
ATOM 1528 O O . GLY A 1 185 ? 12.440 -2.571 -14.627 1.00 90.06 185 GLY A O 1
ATOM 1529 N N . ASN A 1 186 ? 11.346 -3.771 -16.168 1.00 92.50 186 ASN A N 1
ATOM 1530 C CA . ASN A 1 186 ? 10.435 -2.685 -16.536 1.00 92.50 186 ASN A CA 1
ATOM 1531 C C . ASN A 1 186 ? 9.215 -2.689 -15.622 1.00 92.50 186 ASN A C 1
ATOM 1533 O O . ASN A 1 186 ? 8.859 -3.718 -15.056 1.00 92.50 186 ASN A O 1
ATOM 1537 N N . ARG A 1 187 ? 8.502 -1.561 -15.542 1.00 95.19 187 ARG A N 1
ATOM 1538 C CA . ARG A 1 187 ? 7.224 -1.489 -14.821 1.00 95.19 187 ARG A CA 1
ATOM 1539 C C . ARG A 1 187 ? 6.255 -2.554 -15.333 1.00 95.19 187 ARG A C 1
ATOM 1541 O O . ARG A 1 187 ? 5.933 -2.587 -16.519 1.00 95.19 187 ARG A O 1
ATOM 1548 N N . HIS A 1 188 ? 5.741 -3.376 -14.428 1.00 96.88 188 HIS A N 1
ATOM 1549 C CA . HIS A 1 188 ? 4.810 -4.436 -14.770 1.00 96.88 188 HIS A CA 1
ATOM 1550 C C . HIS A 1 188 ? 3.434 -3.829 -15.085 1.00 96.88 188 HIS A C 1
ATOM 1552 O O . HIS A 1 188 ? 2.794 -3.301 -14.171 1.00 96.88 188 HIS A O 1
ATOM 1558 N N . PRO A 1 189 ? 2.907 -3.930 -16.320 1.00 95.75 189 PRO A N 1
ATOM 1559 C CA . PRO A 1 189 ? 1.651 -3.270 -16.689 1.00 95.75 189 PRO A CA 1
ATOM 1560 C C . PRO A 1 189 ? 0.467 -3.783 -15.862 1.00 95.75 189 PRO A C 1
ATOM 1562 O O . PRO A 1 189 ? -0.370 -3.006 -15.415 1.00 95.75 189 PRO A O 1
ATOM 1565 N N . TYR A 1 190 ? 0.445 -5.083 -15.557 1.00 97.38 190 TYR A N 1
ATOM 1566 C CA . TYR A 1 190 ? -0.614 -5.689 -14.741 1.00 97.38 190 TYR A CA 1
ATOM 1567 C C . TYR A 1 190 ? -0.562 -5.331 -13.246 1.00 97.38 190 TYR A C 1
ATOM 1569 O O . TYR A 1 190 ? -1.515 -5.626 -12.531 1.00 97.38 190 TYR A O 1
ATOM 1577 N N . SER A 1 191 ? 0.498 -4.649 -12.786 1.00 97.56 191 SER A N 1
ATOM 1578 C CA . SER A 1 191 ? 0.559 -4.087 -11.427 1.00 97.56 191 SER A CA 1
ATOM 1579 C C . SER A 1 191 ? -0.217 -2.780 -11.276 1.00 97.56 191 SER A C 1
ATOM 1581 O O . SER A 1 191 ? -0.326 -2.260 -10.162 1.00 97.56 191 SER A O 1
ATOM 1583 N N . LEU A 1 192 ? -0.769 -2.247 -12.377 1.00 96.88 192 LEU A N 1
ATOM 1584 C CA . LEU A 1 192 ? -1.643 -1.083 -12.340 1.00 96.88 192 LEU A CA 1
ATOM 1585 C C . LEU A 1 192 ? -2.791 -1.366 -11.376 1.00 96.88 192 LEU A C 1
ATOM 1587 O O . LEU A 1 192 ? -3.545 -2.321 -11.564 1.00 96.88 192 LEU A O 1
ATOM 1591 N N . HIS A 1 193 ? -2.920 -0.533 -10.347 1.00 97.00 193 HIS A N 1
ATOM 1592 C CA . HIS A 1 193 ? -3.899 -0.754 -9.295 1.00 97.00 193 HIS A CA 1
ATOM 1593 C C . HIS A 1 193 ? -4.488 0.552 -8.764 1.00 97.00 193 HIS A C 1
ATOM 1595 O O . HIS A 1 193 ? -3.960 1.648 -8.951 1.00 97.00 193 HIS A O 1
ATOM 1601 N N . THR A 1 194 ? -5.643 0.433 -8.122 1.00 93.12 194 THR A N 1
ATOM 1602 C CA . THR A 1 194 ? -6.420 1.543 -7.572 1.00 93.12 194 THR A CA 1
ATOM 1603 C C . THR A 1 194 ? -7.092 1.116 -6.272 1.00 93.12 194 THR A C 1
ATOM 1605 O O . THR A 1 194 ? -7.467 -0.045 -6.099 1.00 93.12 194 THR A O 1
ATOM 1608 N N . GLY A 1 195 ? -7.249 2.060 -5.345 1.00 91.81 195 GLY A N 1
ATOM 1609 C CA . GLY A 1 195 ? -8.198 1.920 -4.247 1.00 91.81 195 GLY A CA 1
ATOM 1610 C C . GLY A 1 195 ? -9.572 2.386 -4.713 1.00 91.81 195 GLY A C 1
ATOM 1611 O O . GLY A 1 195 ? -9.731 3.573 -5.008 1.00 91.81 195 GLY A O 1
ATOM 1612 N N . LEU A 1 196 ? -10.543 1.469 -4.763 1.00 91.81 196 LEU A N 1
ATOM 1613 C CA . LEU A 1 196 ? -11.934 1.807 -5.062 1.00 91.81 196 LEU A CA 1
ATOM 1614 C C . LEU A 1 196 ? -12.516 2.742 -3.985 1.00 91.81 196 LEU A C 1
ATOM 1616 O O . LEU A 1 196 ? -11.998 2.767 -2.864 1.00 91.81 196 LEU A O 1
ATOM 1620 N N . PRO A 1 197 ? -13.578 3.506 -4.300 1.00 89.50 197 PRO A N 1
ATOM 1621 C CA . PRO A 1 197 ? -14.184 4.426 -3.346 1.00 89.50 197 PRO A CA 1
ATOM 1622 C C . PRO A 1 197 ? -14.623 3.737 -2.051 1.00 89.50 197 PRO A C 1
ATOM 1624 O O . PRO A 1 197 ? -15.157 2.624 -2.071 1.00 89.50 197 PRO A O 1
ATOM 1627 N N . VAL A 1 198 ? -14.422 4.430 -0.931 1.00 88.62 198 VAL A N 1
ATOM 1628 C CA . VAL A 1 198 ? -15.059 4.099 0.348 1.00 88.62 198 VAL A CA 1
ATOM 1629 C C . VAL A 1 198 ? -16.417 4.792 0.386 1.00 88.62 198 VAL A C 1
ATOM 1631 O O . VAL A 1 198 ? -16.509 5.988 0.117 1.00 88.62 198 VAL A O 1
ATOM 1634 N N . TYR A 1 199 ? -17.473 4.036 0.672 1.00 86.50 199 TYR A N 1
ATOM 1635 C CA . TYR A 1 199 ? -18.848 4.546 0.678 1.00 86.50 199 TYR A CA 1
ATOM 1636 C C . TYR A 1 199 ? -19.380 4.838 2.083 1.00 86.50 199 TYR A C 1
ATOM 1638 O O . TYR A 1 199 ? -20.346 5.580 2.223 1.00 86.50 199 TYR A O 1
ATOM 1646 N N . GLU A 1 200 ? -18.793 4.211 3.099 1.00 88.75 200 GLU A N 1
ATOM 1647 C CA . GLU A 1 200 ? -19.154 4.373 4.507 1.00 88.75 200 GLU A CA 1
ATOM 1648 C C . GLU A 1 200 ? -17.962 3.945 5.361 1.00 88.75 200 GLU A C 1
ATOM 1650 O O . GLU A 1 200 ? -17.421 2.864 5.123 1.00 88.75 200 GLU A O 1
ATOM 1655 N N . GLY A 1 201 ? -17.589 4.749 6.357 1.00 89.94 201 GLY A N 1
ATOM 1656 C CA . GLY A 1 201 ? -16.484 4.457 7.274 1.00 89.94 201 GLY A CA 1
ATOM 1657 C C . GLY A 1 201 ? -15.144 5.008 6.782 1.00 89.94 201 GLY A C 1
ATOM 1658 O O . GLY A 1 201 ? -15.077 5.775 5.826 1.00 89.94 201 GLY A O 1
ATOM 1659 N N . LYS A 1 202 ? -14.044 4.641 7.453 1.00 90.88 202 LYS A N 1
ATOM 1660 C CA . LYS A 1 202 ? -12.709 5.165 7.123 1.00 90.88 202 LYS A CA 1
ATOM 1661 C C . LYS A 1 202 ? -11.717 4.043 6.861 1.00 90.88 202 LYS A C 1
ATOM 1663 O O . LYS A 1 202 ? -11.416 3.229 7.734 1.00 90.88 202 LYS A O 1
ATOM 1668 N N . LYS A 1 203 ? -11.150 4.038 5.655 1.00 93.75 203 LYS A N 1
ATOM 1669 C CA . LYS A 1 203 ? -10.114 3.078 5.275 1.00 93.75 203 LYS A CA 1
ATOM 1670 C C . LYS A 1 203 ? -8.742 3.614 5.641 1.00 93.75 203 LYS A C 1
ATOM 1672 O O . LYS A 1 203 ? -8.341 4.669 5.149 1.00 93.75 203 LYS A O 1
ATOM 1677 N N . TYR A 1 204 ? -7.990 2.820 6.394 1.00 96.00 204 TYR A N 1
ATOM 1678 C CA . TYR A 1 204 ? -6.548 2.965 6.536 1.00 96.00 204 TYR A CA 1
ATOM 1679 C C . TYR A 1 204 ? -5.834 1.760 5.930 1.00 96.00 204 TYR A C 1
ATOM 1681 O O . TYR A 1 204 ? -6.246 0.610 6.103 1.00 96.00 204 TYR A O 1
ATOM 1689 N N . ALA A 1 205 ? -4.744 2.020 5.220 1.00 96.56 205 ALA A N 1
ATOM 1690 C CA . ALA A 1 205 ? -3.862 0.982 4.707 1.00 96.56 205 ALA A CA 1
ATOM 1691 C C . ALA A 1 205 ? -2.400 1.428 4.813 1.00 96.56 205 ALA A C 1
ATOM 1693 O O . ALA A 1 205 ? -2.124 2.621 4.920 1.00 96.56 205 ALA A O 1
ATOM 1694 N N . CYS A 1 206 ? -1.470 0.482 4.784 1.00 97.00 206 CYS A N 1
ATOM 1695 C CA . CYS A 1 206 ? -0.040 0.742 4.835 1.00 97.00 206 CYS A CA 1
ATOM 1696 C C . CYS A 1 206 ? 0.634 0.209 3.575 1.00 97.00 206 CYS A C 1
ATOM 1698 O O . CYS A 1 206 ? 0.616 -1.000 3.343 1.00 97.00 206 CYS A O 1
ATOM 1700 N N . ASN A 1 207 ? 1.252 1.092 2.795 1.00 97.25 207 ASN A N 1
ATOM 1701 C CA . ASN A 1 207 ? 2.165 0.697 1.730 1.00 97.25 207 ASN A CA 1
ATOM 1702 C C . ASN A 1 207 ? 3.546 0.423 2.324 1.00 97.25 207 ASN A C 1
ATOM 1704 O O . ASN A 1 207 ? 4.081 1.238 3.084 1.00 97.25 207 ASN A O 1
ATOM 1708 N N . ILE A 1 208 ? 4.118 -0.718 1.951 1.00 97.75 208 ILE A N 1
ATOM 1709 C CA . ILE A 1 208 ? 5.484 -1.116 2.274 1.00 97.75 208 ILE A CA 1
ATOM 1710 C C . ILE A 1 208 ? 6.181 -1.422 0.950 1.00 97.75 208 ILE A C 1
ATOM 1712 O O . ILE A 1 208 ? 5.941 -2.458 0.324 1.00 97.75 208 ILE A O 1
ATOM 1716 N N . TRP A 1 209 ? 7.015 -0.484 0.508 1.00 97.88 209 TRP A N 1
ATOM 1717 C CA . TRP A 1 209 ? 7.718 -0.571 -0.768 1.00 97.88 209 TRP A CA 1
ATOM 1718 C C . TRP A 1 209 ? 9.091 -1.211 -0.610 1.00 97.88 209 TRP A C 1
ATOM 1720 O O . TRP A 1 209 ? 9.865 -0.843 0.278 1.00 97.88 209 TRP A O 1
ATOM 1730 N N . LEU A 1 210 ? 9.377 -2.167 -1.493 1.00 98.00 210 LEU A N 1
ATOM 1731 C CA . LEU A 1 210 ? 10.593 -2.971 -1.475 1.00 98.00 210 LEU A CA 1
ATOM 1732 C C . LEU A 1 210 ? 11.532 -2.529 -2.592 1.00 98.00 210 LEU A C 1
ATOM 1734 O O . LEU A 1 210 ? 11.152 -2.502 -3.762 1.00 98.00 210 LEU A O 1
ATOM 1738 N N . ARG A 1 211 ? 12.759 -2.194 -2.214 1.00 97.38 211 ARG A N 1
ATOM 1739 C CA . ARG A 1 211 ? 13.807 -1.632 -3.065 1.00 97.38 211 ARG A CA 1
ATOM 1740 C C . ARG A 1 211 ? 14.750 -2.709 -3.564 1.00 97.38 211 ARG A C 1
ATOM 1742 O O . ARG A 1 211 ? 15.041 -3.663 -2.840 1.00 97.38 211 ARG A O 1
ATOM 1749 N N . GLU A 1 212 ? 15.234 -2.562 -4.794 1.00 95.88 212 GLU A N 1
ATOM 1750 C CA . GLU A 1 212 ? 16.245 -3.469 -5.359 1.00 95.88 212 GLU A CA 1
ATOM 1751 C C . GLU A 1 212 ? 17.543 -3.420 -4.548 1.00 95.88 212 GLU A C 1
ATOM 1753 O O . GLU A 1 212 ? 18.139 -4.451 -4.249 1.00 95.88 212 GLU A O 1
ATOM 1758 N N . ASN A 1 213 ? 17.940 -2.215 -4.135 1.00 95.62 213 ASN A N 1
ATOM 1759 C CA . 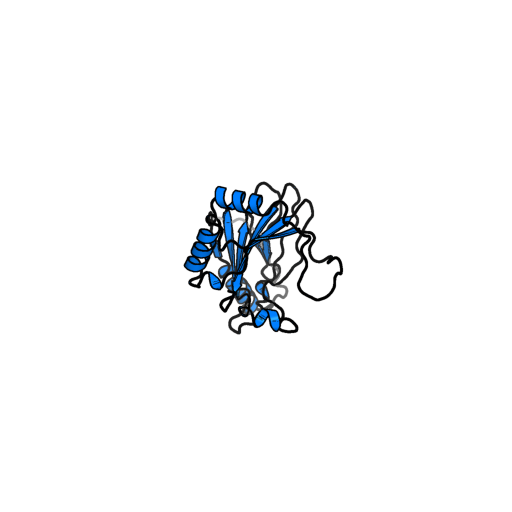ASN A 1 213 ? 19.158 -1.961 -3.376 1.00 95.62 213 ASN A CA 1
ATOM 1760 C C . ASN A 1 213 ? 18.838 -1.370 -2.001 1.00 95.62 213 ASN A C 1
ATOM 1762 O O . ASN A 1 213 ? 17.701 -0.984 -1.724 1.00 95.62 213 ASN A O 1
ATOM 1766 N N . SER A 1 214 ? 19.865 -1.266 -1.154 1.00 93.69 214 SER A N 1
ATOM 1767 C CA . SER A 1 214 ? 19.746 -0.572 0.129 1.00 93.69 214 SER A CA 1
ATOM 1768 C C . SER A 1 214 ? 19.199 0.841 -0.087 1.00 93.69 214 SER A C 1
ATOM 1770 O O . SER A 1 214 ? 19.752 1.618 -0.868 1.00 93.69 214 SER A O 1
ATOM 1772 N N . PHE A 1 215 ? 18.086 1.149 0.571 1.00 88.19 215 PHE A N 1
ATOM 1773 C CA . PHE A 1 215 ? 17.534 2.499 0.661 1.00 88.19 215 PHE A CA 1
ATOM 1774 C C . PHE A 1 215 ? 18.226 3.304 1.758 1.00 88.19 215 PHE A C 1
ATOM 1776 O O . PHE A 1 215 ? 18.214 4.527 1.735 1.00 88.19 215 PHE A O 1
ATOM 1783 N N . ARG A 1 216 ? 18.805 2.608 2.736 1.00 83.50 216 ARG A N 1
ATOM 1784 C CA . ARG A 1 216 ? 19.532 3.198 3.857 1.00 83.50 216 ARG A CA 1
ATOM 1785 C C . ARG A 1 216 ? 21.032 3.067 3.681 1.00 83.50 216 ARG A C 1
ATOM 1787 O O . ARG A 1 216 ? 21.466 2.055 3.082 1.00 83.50 216 ARG A O 1
#

Secondary structure (DSSP, 8-state):
--------------------HHHHHHHHHHHHH-EEETTSS-HHHHHHHHHHHTT--EEPPPSSS-----TTB--EEEEE--TT-TTTHHHHHHHHHHHTS-GGGBPPEEEEEE-TT--B-SB-SSPPSTT-HHHHHTT--EEEEEEEE----SEE--EEEGGGTEEE---TT-EEEEE-B-TTSSB-GGG-BEEPPEEES-EEEEEEEEESS---

Radius of gyration: 20.89 Å; chains: 1; bounding box: 61×71×52 Å

Sequence (216 aa):
MNMAEQQPKLECGHDRDQFNTEEKCLKCIYQDSIKVYEDFFTEEECDYIVKLSQGSFERSFTGGDQKTISDIRTSYSAFFDGWDNKRIRPLYDRVAKLMKINAENIEPFQCVSYEDFQYYKPHLDAFDIEGSDKTLMHGGQRWGTLLVYLTDDYKGGETYFPEIGYKVKPKKGKAIFFFNLDDKGNRHPYSLHTGLPVYEGKKYACNIWLRENSFR

InterPro domains:
  IPR005123 Oxoglutarate/iron-dependent dioxygenase domain [PS51471] (105-212)
  IPR006620 Prolyl 4-hydroxylase, alpha subunit [SM00702] (32-211)
  IPR044862 Prolyl 4-hydroxylase alpha subunit, Fe(2+) 2OG dioxygenase domain [PF13640] (109-211)
  IPR045054 Prolyl 4-hydroxylase [PTHR10869] (34-215)

pLDDT: mean 82.99, std 20.48, range [31.48, 98.75]

Organism: NCBI:txid866807

Foldseek 3Di:
DDDDDDDDDPPPDPDDDPVDPVLLVVLVVQVVQKDKDPLQDPLVLLVVVVVVQPPQWDQDDDDDPDPDSDPQFRKTKGFDDCCPPPSCVVVLVSVCVVVVHHSLQKGGKIKIKADAFTKGHWDAQWDDPPPCVVVCVQQHTQQKKKKAWSDQPFPAFWKAQVSSRDTDRHDHSMIMMGTQADPVRHGDNSRGIMGTGTHGDMTMMMIITGGPGRND